Protein AF-A0A6M1NMZ7-F1 (afdb_monomer)

Nearest PDB structures (foldseek):
  7qhm-assembly1_S  TM=3.122E-01  e=3.973E+00  Corynebacterium glutamicum ATCC 13032
  6fel-assembly2_C  TM=2.167E-01  e=4.933E+00  Homo sapiens

Foldseek 3Di:
DDPDDPDPPPVVVVVVVVVVVVVVVVVVVVVVLVVCVVPDPPPDDPDDVVVSVVVVVVVVVVVVVVVCCVPVVVVVVVVVVVVVVVVVVVVVVVVVVVVVVVVVVVVVVVVVVVVVVPDDDDDPLPVVLVVLVVVLVVLLVCVVVQLPDPDPVSSLVSLVVSLLVSLCSCQVSVPDLVVLVVVDLGLSSLSVLLNVCLVPPDPCSLVSLVSNCVSHDDPSSNVSSVVSVVSNVVVVPPPPPD

Structure (mmCIF, N/CA/C/O backbone):
data_AF-A0A6M1NMZ7-F1
#
_entry.id   AF-A0A6M1NMZ7-F1
#
loop_
_atom_site.group_PDB
_atom_site.id
_atom_site.type_symbol
_atom_site.label_atom_id
_atom_site.label_alt_id
_atom_site.label_comp_id
_atom_site.label_asym_id
_atom_site.label_entity_id
_atom_site.label_seq_id
_atom_site.pdbx_PDB_ins_code
_atom_site.Cartn_x
_atom_site.Cartn_y
_atom_site.Cartn_z
_atom_site.occupancy
_atom_site.B_iso_or_equiv
_atom_site.auth_seq_id
_atom_site.auth_comp_id
_atom_site.auth_asym_id
_atom_site.auth_atom_id
_atom_site.pdbx_PDB_model_num
ATOM 1 N N . MET A 1 1 ? 68.769 5.246 2.193 1.00 41.12 1 MET A N 1
ATOM 2 C CA . MET A 1 1 ? 67.726 4.201 2.119 1.00 41.12 1 MET A CA 1
ATOM 3 C C . MET A 1 1 ? 66.504 4.798 1.442 1.00 41.12 1 MET A C 1
ATOM 5 O O . MET A 1 1 ? 65.801 5.548 2.095 1.00 41.12 1 MET A O 1
ATOM 9 N N . HIS A 1 2 ? 66.305 4.554 0.146 1.00 39.22 2 HIS A N 1
ATOM 10 C CA . HIS A 1 2 ? 64.995 4.662 -0.514 1.00 39.22 2 HIS A CA 1
ATOM 11 C C . HIS A 1 2 ? 65.106 4.070 -1.927 1.00 39.22 2 HIS A C 1
ATOM 13 O O . HIS A 1 2 ? 65.219 4.785 -2.914 1.00 39.22 2 HIS A O 1
ATOM 19 N N . ASN A 1 3 ? 65.107 2.738 -2.004 1.00 44.25 3 ASN A N 1
ATOM 20 C CA . ASN A 1 3 ? 64.624 2.043 -3.194 1.00 44.25 3 ASN A CA 1
ATOM 21 C C . ASN A 1 3 ? 63.123 1.861 -2.962 1.00 44.25 3 ASN A C 1
ATOM 23 O O . ASN A 1 3 ? 62.738 1.097 -2.081 1.00 44.25 3 ASN A O 1
ATOM 27 N N . PHE A 1 4 ? 62.301 2.644 -3.659 1.00 47.84 4 PHE A N 1
ATOM 28 C CA . PHE A 1 4 ? 60.846 2.521 -3.632 1.00 47.84 4 PHE A CA 1
ATOM 29 C C . PHE A 1 4 ? 60.399 1.947 -4.976 1.00 47.84 4 PHE A C 1
ATOM 31 O O . PHE A 1 4 ? 60.716 2.498 -6.031 1.00 47.84 4 PHE A O 1
ATOM 38 N N . ASP A 1 5 ? 59.728 0.806 -4.892 1.00 53.31 5 ASP A N 1
ATOM 39 C CA . ASP A 1 5 ? 59.327 -0.087 -5.970 1.00 53.31 5 ASP A CA 1
ATOM 40 C C . ASP A 1 5 ? 58.662 0.603 -7.169 1.00 53.31 5 ASP A C 1
ATOM 42 O O . ASP A 1 5 ? 57.561 1.150 -7.091 1.00 53.31 5 ASP A O 1
ATOM 46 N N . THR A 1 6 ? 59.289 0.468 -8.336 1.00 54.12 6 THR A N 1
ATOM 47 C CA . THR A 1 6 ? 58.692 0.735 -9.649 1.00 54.12 6 THR A CA 1
ATOM 48 C C . THR A 1 6 ? 58.548 -0.567 -10.431 1.00 54.12 6 THR A C 1
ATOM 50 O O . THR A 1 6 ? 59.158 -0.737 -11.479 1.00 54.12 6 THR A O 1
ATOM 53 N N . HIS A 1 7 ? 57.733 -1.510 -9.945 1.00 48.03 7 HIS A N 1
ATOM 54 C CA . HIS A 1 7 ? 57.490 -2.752 -10.698 1.00 48.03 7 HIS A CA 1
ATOM 55 C C . HIS A 1 7 ? 56.030 -3.211 -10.834 1.00 48.03 7 HIS A C 1
ATOM 57 O O . HIS A 1 7 ? 55.789 -4.249 -11.444 1.00 48.03 7 HIS A O 1
ATOM 63 N N . GLU A 1 8 ? 55.038 -2.426 -10.393 1.00 51.94 8 GLU A N 1
ATOM 64 C CA . GLU A 1 8 ? 53.623 -2.859 -10.437 1.00 51.94 8 GLU A CA 1
ATOM 65 C C . GLU A 1 8 ? 52.711 -2.084 -11.414 1.00 51.94 8 GLU A C 1
ATOM 67 O O . GLU A 1 8 ? 51.539 -2.427 -11.579 1.00 51.94 8 GLU A O 1
ATOM 72 N N . LYS A 1 9 ? 53.217 -1.051 -12.110 1.00 51.34 9 LYS A N 1
ATOM 73 C CA . LYS A 1 9 ? 52.402 -0.233 -13.041 1.00 51.34 9 LYS A CA 1
ATOM 74 C C . LYS A 1 9 ? 52.441 -0.670 -14.512 1.00 51.34 9 LYS A C 1
ATOM 76 O O . LYS A 1 9 ? 51.461 -0.455 -15.217 1.00 51.34 9 LYS A O 1
ATOM 81 N N . ASP A 1 10 ? 53.488 -1.360 -14.968 1.00 55.59 10 ASP A N 1
ATOM 82 C CA . ASP A 1 10 ? 53.641 -1.712 -16.395 1.00 55.59 10 ASP A CA 1
ATOM 83 C C . ASP A 1 10 ? 52.607 -2.759 -16.880 1.00 55.59 10 ASP A C 1
ATOM 85 O O . ASP A 1 10 ? 52.150 -2.738 -18.025 1.00 55.59 10 ASP A O 1
ATOM 89 N N . GLY A 1 11 ? 52.155 -3.654 -15.992 1.00 58.00 11 GLY A N 1
ATOM 90 C CA . GLY A 1 11 ? 51.196 -4.711 -16.339 1.00 58.00 11 GLY A CA 1
ATOM 91 C C . GLY A 1 11 ? 49.777 -4.203 -16.630 1.00 58.00 11 GLY A C 1
ATOM 92 O O . GLY A 1 11 ? 49.135 -4.664 -17.578 1.00 58.00 11 GLY A O 1
ATOM 93 N N . LYS A 1 12 ? 49.283 -3.226 -15.856 1.00 58.91 12 LYS A N 1
ATOM 94 C CA . LYS A 1 12 ? 47.930 -2.660 -16.033 1.00 58.91 12 LYS A CA 1
ATOM 95 C C . LYS A 1 12 ? 47.820 -1.815 -17.301 1.00 58.91 12 LYS A C 1
ATOM 97 O O . LYS A 1 12 ? 46.800 -1.891 -17.989 1.00 58.91 12 LYS A O 1
ATOM 102 N N . ASP A 1 13 ? 48.879 -1.092 -17.651 1.00 66.69 13 ASP A N 1
ATOM 103 C CA . ASP A 1 13 ? 48.902 -0.222 -18.828 1.00 66.69 13 ASP A CA 1
ATOM 104 C C . ASP A 1 13 ? 48.945 -1.031 -20.131 1.00 66.69 13 ASP A C 1
ATOM 106 O O . ASP A 1 13 ? 48.253 -0.696 -21.098 1.00 66.69 13 ASP A O 1
ATOM 110 N N . LYS A 1 14 ? 49.672 -2.157 -20.148 1.00 69.50 14 LYS A N 1
ATOM 111 C CA . LYS A 1 14 ? 49.651 -3.108 -21.273 1.00 69.50 14 LYS A CA 1
ATOM 112 C C . LYS A 1 14 ? 48.282 -3.757 -21.445 1.00 69.50 14 LYS A C 1
ATOM 114 O O . LYS A 1 14 ? 47.801 -3.872 -22.570 1.00 69.50 14 LYS A O 1
ATOM 119 N N . LEU A 1 15 ? 47.617 -4.113 -20.346 1.00 68.56 15 LEU A N 1
ATOM 120 C CA . LEU A 1 15 ? 46.286 -4.726 -20.378 1.00 68.56 15 LEU A CA 1
ATOM 121 C C . LEU A 1 15 ? 45.205 -3.738 -20.847 1.00 68.56 15 LEU A C 1
ATOM 123 O O . LEU A 1 15 ? 44.281 -4.122 -21.565 1.00 68.56 15 LEU A O 1
ATOM 127 N N . ALA A 1 16 ? 45.337 -2.458 -20.487 1.00 71.75 16 ALA A N 1
ATOM 128 C CA . ALA A 1 16 ? 44.485 -1.390 -20.997 1.00 71.75 16 ALA A CA 1
ATOM 129 C C . ALA A 1 16 ? 44.711 -1.164 -22.500 1.00 71.75 16 ALA A C 1
ATOM 131 O O . ALA A 1 16 ? 43.752 -1.203 -23.269 1.00 71.75 16 ALA A O 1
ATOM 132 N N . LYS A 1 17 ? 45.969 -1.025 -22.943 1.00 75.94 17 LYS A N 1
ATOM 133 C CA . LYS A 1 17 ? 46.313 -0.873 -24.371 1.00 75.94 17 LYS A CA 1
ATOM 134 C C . LYS A 1 17 ? 45.823 -2.057 -25.210 1.00 75.94 17 LYS A C 1
ATOM 136 O O . LYS A 1 17 ? 45.230 -1.851 -26.266 1.00 75.94 17 LYS A O 1
ATOM 141 N N . LEU A 1 18 ? 45.979 -3.282 -24.707 1.00 78.06 18 LEU A N 1
ATOM 142 C CA . LEU A 1 18 ? 45.509 -4.496 -25.372 1.00 78.06 18 LEU A CA 1
ATOM 143 C C . LEU A 1 18 ? 43.977 -4.520 -25.504 1.00 78.06 18 LEU A C 1
ATOM 145 O O . LEU A 1 18 ? 43.464 -4.843 -26.572 1.00 78.06 18 LEU A O 1
ATOM 149 N N . LYS A 1 19 ? 43.232 -4.102 -24.470 1.00 74.06 19 LYS A N 1
ATOM 150 C CA . LYS A 1 19 ? 41.763 -3.984 -24.536 1.00 74.06 19 LYS A CA 1
ATOM 151 C C . LYS A 1 19 ? 41.300 -3.027 -25.637 1.00 74.06 19 LYS A C 1
ATOM 153 O O . LYS A 1 19 ? 40.353 -3.358 -26.346 1.00 74.06 19 LYS A O 1
ATOM 158 N N . TYR A 1 20 ? 41.955 -1.876 -25.796 1.00 78.75 20 TYR A N 1
ATOM 159 C CA . TYR A 1 20 ? 41.595 -0.912 -26.843 1.00 78.75 20 TYR A CA 1
ATOM 160 C C . TYR A 1 20 ? 41.944 -1.420 -28.247 1.00 78.75 20 TYR A C 1
ATOM 162 O O . TYR A 1 20 ? 41.161 -1.226 -29.174 1.00 78.75 20 TYR A O 1
ATOM 170 N N . ILE A 1 21 ? 43.061 -2.139 -28.394 1.00 82.25 21 ILE A N 1
ATOM 171 C CA . ILE A 1 21 ? 43.447 -2.783 -29.658 1.00 82.25 21 ILE A CA 1
ATOM 172 C C . ILE A 1 21 ? 42.446 -3.881 -30.044 1.00 82.25 21 ILE A C 1
ATOM 174 O O . ILE A 1 21 ? 41.971 -3.888 -31.177 1.00 82.25 21 ILE A O 1
ATOM 178 N N . LEU A 1 22 ? 42.054 -4.762 -29.114 1.00 79.12 22 LEU A N 1
ATOM 179 C CA . LEU A 1 22 ? 41.035 -5.786 -29.391 1.00 79.12 22 LEU A CA 1
ATOM 180 C C . LEU A 1 22 ? 39.675 -5.170 -29.732 1.00 79.12 22 LEU A C 1
ATOM 182 O O . LEU A 1 22 ? 38.969 -5.691 -30.592 1.00 79.12 22 LEU A O 1
ATOM 186 N N . LEU A 1 23 ? 39.310 -4.061 -29.086 1.00 77.06 23 LEU A N 1
ATOM 187 C CA . LEU A 1 23 ? 38.070 -3.353 -29.388 1.00 77.06 23 LEU A CA 1
ATOM 188 C C . LEU A 1 23 ? 38.103 -2.731 -30.795 1.00 77.06 23 LEU A C 1
ATOM 190 O O . LEU A 1 23 ? 37.109 -2.805 -31.514 1.00 77.06 23 LEU A O 1
ATOM 194 N N . GLY A 1 24 ? 39.251 -2.183 -31.208 1.00 77.06 24 GLY A N 1
ATOM 195 C CA . GLY A 1 24 ? 39.470 -1.664 -32.560 1.00 77.06 24 GLY A CA 1
ATOM 196 C C . GLY A 1 24 ? 39.431 -2.754 -33.634 1.00 77.06 24 GLY A C 1
ATOM 197 O O . GLY A 1 24 ? 38.758 -2.587 -34.647 1.00 77.06 24 GLY A O 1
ATOM 198 N N . ILE A 1 25 ? 40.075 -3.900 -33.386 1.00 75.75 25 ILE A N 1
ATOM 199 C CA . ILE A 1 25 ? 40.032 -5.069 -34.284 1.00 75.75 25 ILE A CA 1
ATOM 200 C C . ILE A 1 25 ? 38.600 -5.610 -34.391 1.00 75.75 25 ILE A C 1
ATOM 202 O O . ILE A 1 25 ? 38.123 -5.886 -35.491 1.00 75.75 25 ILE A O 1
ATOM 206 N N . GLY A 1 26 ? 37.891 -5.701 -33.262 1.00 75.44 26 GLY A N 1
ATOM 207 C CA . GLY A 1 26 ? 36.486 -6.099 -33.228 1.00 75.44 26 GLY A CA 1
ATOM 208 C C . GLY A 1 26 ? 35.607 -5.168 -34.062 1.00 75.44 26 GLY A C 1
ATOM 209 O O . GLY A 1 26 ? 34.836 -5.644 -34.887 1.00 75.44 26 GLY A O 1
ATOM 210 N N . ALA A 1 27 ? 35.773 -3.849 -33.922 1.00 75.06 27 ALA A N 1
ATOM 211 C CA . ALA A 1 27 ? 35.036 -2.862 -34.712 1.00 75.06 27 ALA A CA 1
ATOM 212 C C . ALA A 1 27 ? 35.377 -2.924 -36.214 1.00 75.06 27 ALA A C 1
ATOM 214 O O . ALA A 1 27 ? 34.476 -2.853 -37.049 1.00 75.06 27 ALA A O 1
ATOM 215 N N . ALA A 1 28 ? 36.654 -3.114 -36.564 1.00 78.69 28 ALA A N 1
ATOM 216 C CA . ALA A 1 28 ? 37.112 -3.220 -37.950 1.00 78.69 28 ALA A CA 1
ATOM 217 C C . ALA A 1 28 ? 36.591 -4.476 -38.670 1.00 78.69 28 ALA A C 1
ATOM 219 O O . ALA A 1 28 ? 36.409 -4.440 -39.882 1.00 78.69 28 ALA A O 1
ATOM 220 N N . LEU A 1 29 ? 36.315 -5.565 -37.941 1.00 67.50 29 LEU A N 1
ATOM 221 C CA . LEU A 1 29 ? 35.636 -6.759 -38.467 1.00 67.50 29 LEU A CA 1
ATOM 222 C C . LEU A 1 29 ? 34.108 -6.615 -38.479 1.00 67.50 29 LEU A C 1
ATOM 224 O O . LEU A 1 29 ? 33.442 -7.151 -39.365 1.00 67.50 29 LE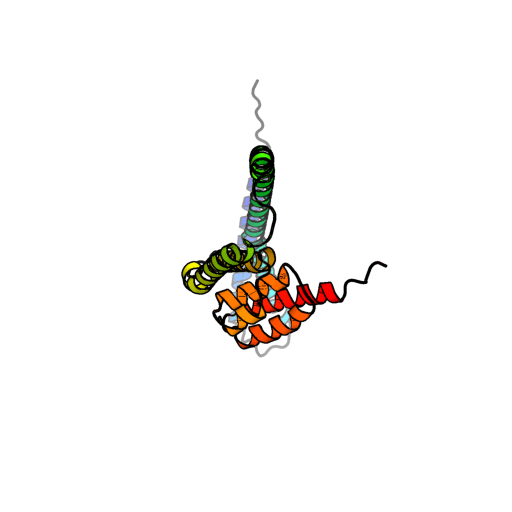U A O 1
ATOM 228 N N . LEU A 1 30 ? 33.551 -5.862 -37.528 1.00 72.62 30 LEU A N 1
ATOM 229 C CA . LEU A 1 30 ? 32.111 -5.637 -37.415 1.00 72.62 30 LEU A CA 1
ATOM 230 C C . LEU A 1 30 ? 31.563 -4.771 -38.557 1.00 72.62 30 LEU A C 1
ATOM 232 O O . LEU A 1 30 ? 30.482 -5.047 -39.068 1.00 72.62 30 LEU A O 1
ATOM 236 N N . VAL A 1 31 ? 32.304 -3.739 -38.972 1.00 74.44 31 VAL A N 1
ATOM 237 C CA . VAL A 1 31 ? 31.866 -2.793 -40.014 1.00 74.44 31 VAL A CA 1
ATOM 238 C C . VAL A 1 31 ? 31.665 -3.479 -41.381 1.00 74.44 31 VAL A C 1
ATOM 240 O O . VAL A 1 31 ? 30.579 -3.342 -41.946 1.00 74.44 31 VAL A O 1
ATOM 243 N N . PRO A 1 32 ? 32.614 -4.280 -41.911 1.00 66.38 32 PRO A N 1
ATOM 244 C CA . PRO A 1 32 ? 32.412 -5.048 -43.141 1.00 66.38 32 PRO A CA 1
ATOM 245 C C . PRO A 1 32 ? 31.313 -6.109 -43.022 1.00 66.38 32 PRO A C 1
ATOM 247 O O . PRO A 1 32 ? 30.581 -6.335 -43.983 1.00 66.38 32 PRO A O 1
ATOM 250 N N . ALA A 1 33 ? 31.175 -6.753 -41.856 1.00 65.19 33 ALA A N 1
ATOM 251 C CA . ALA A 1 33 ? 30.126 -7.745 -41.613 1.00 65.19 33 ALA A CA 1
ATOM 252 C C . ALA A 1 33 ? 28.724 -7.108 -41.620 1.00 65.19 33 ALA A C 1
ATOM 254 O O . ALA A 1 33 ? 27.806 -7.634 -42.245 1.00 65.19 33 ALA A O 1
ATOM 255 N N . PHE A 1 34 ? 28.578 -5.934 -41.003 1.00 69.56 34 PHE A N 1
ATOM 256 C CA . PHE A 1 34 ? 27.340 -5.157 -40.991 1.00 69.56 34 PHE A CA 1
ATOM 257 C C . PHE A 1 34 ? 26.981 -4.609 -42.382 1.00 69.56 34 PHE A C 1
ATOM 259 O O . PHE A 1 34 ? 25.829 -4.686 -42.804 1.00 69.56 34 PHE A O 1
ATOM 266 N N . LEU A 1 35 ? 27.971 -4.128 -43.143 1.00 69.81 35 LEU A N 1
ATOM 267 C CA . LEU A 1 35 ? 27.769 -3.689 -44.529 1.00 69.81 35 LEU A CA 1
ATOM 268 C C . LEU A 1 35 ? 27.347 -4.848 -45.445 1.00 69.81 35 LEU A C 1
ATOM 270 O O . LEU A 1 35 ? 26.441 -4.678 -46.257 1.00 69.81 35 LEU A O 1
ATOM 274 N N . LYS A 1 36 ? 27.937 -6.041 -45.283 1.00 62.50 36 LYS A N 1
ATOM 275 C CA . LYS A 1 36 ? 27.494 -7.253 -45.995 1.00 62.50 36 LYS A CA 1
ATOM 276 C C . LYS A 1 36 ? 26.079 -7.686 -45.595 1.00 62.50 36 LYS A C 1
ATOM 278 O O . LYS A 1 36 ? 25.342 -8.153 -46.454 1.00 62.50 36 LYS A O 1
ATOM 283 N N . MET A 1 37 ? 25.688 -7.494 -44.334 1.00 66.81 37 MET A N 1
ATOM 284 C CA . MET A 1 37 ? 24.338 -7.787 -43.835 1.00 66.81 37 MET A CA 1
ATOM 285 C C . MET A 1 37 ? 23.271 -6.855 -44.434 1.00 66.81 37 MET A C 1
ATOM 287 O O . MET A 1 37 ? 22.196 -7.328 -44.783 1.00 66.81 37 MET A O 1
ATOM 291 N N . ILE A 1 38 ? 23.562 -5.557 -44.594 1.00 64.38 38 ILE A N 1
ATOM 292 C CA . ILE A 1 38 ? 22.635 -4.591 -45.220 1.00 64.38 38 ILE A CA 1
ATOM 293 C C . ILE A 1 38 ? 22.610 -4.734 -46.749 1.00 64.38 38 ILE A C 1
ATOM 295 O O . ILE A 1 38 ? 21.569 -4.548 -47.372 1.00 64.38 38 ILE A O 1
ATOM 299 N N . SER A 1 39 ? 23.7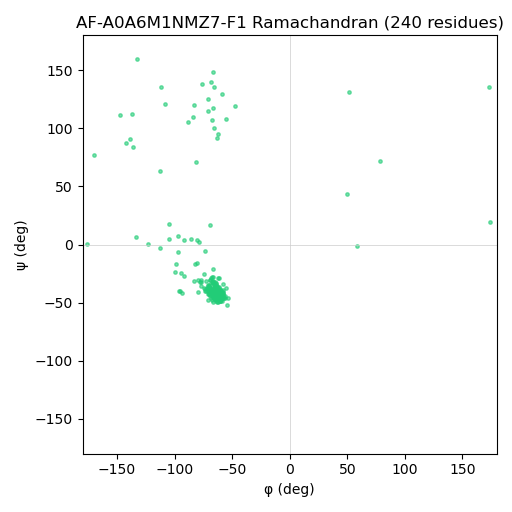54 -5.048 -47.365 1.00 55.88 39 SER A N 1
ATOM 300 C CA . SER A 1 39 ? 23.895 -5.116 -48.824 1.00 55.88 39 SER A CA 1
ATOM 301 C C . SER A 1 39 ? 23.414 -6.434 -49.439 1.00 55.88 39 SER A C 1
ATOM 303 O O . SER A 1 39 ? 23.254 -6.497 -50.658 1.00 55.88 39 SER A O 1
ATOM 305 N N . SER A 1 40 ? 23.240 -7.497 -48.649 1.00 48.28 40 SER A N 1
ATOM 306 C CA . SER A 1 40 ? 22.800 -8.792 -49.167 1.00 48.28 40 SER A CA 1
ATOM 307 C C . SER A 1 40 ? 21.279 -8.816 -49.292 1.00 48.28 40 SER A C 1
ATOM 309 O O . SER A 1 40 ? 20.563 -8.637 -48.308 1.00 48.28 40 SER A O 1
ATOM 311 N N . ASN A 1 41 ? 20.783 -9.033 -50.511 1.00 50.31 41 ASN A N 1
ATOM 312 C CA . ASN A 1 41 ? 19.374 -9.287 -50.785 1.00 50.31 41 ASN A CA 1
ATOM 313 C C . ASN A 1 41 ? 18.978 -10.588 -50.064 1.00 50.31 41 ASN A C 1
ATOM 315 O O . ASN A 1 41 ? 19.228 -11.688 -50.552 1.00 50.31 41 ASN A O 1
ATOM 319 N N . LEU A 1 42 ? 18.434 -10.442 -48.855 1.00 51.62 42 LEU A N 1
ATOM 320 C CA . LEU A 1 42 ? 18.249 -11.474 -47.824 1.00 51.62 42 LEU A CA 1
ATOM 321 C C . LEU A 1 42 ? 17.200 -12.554 -48.172 1.00 51.62 42 LEU A C 1
ATOM 323 O O . LEU A 1 42 ? 16.761 -13.300 -47.306 1.00 51.62 42 LEU A O 1
ATOM 327 N N . VAL A 1 43 ? 16.821 -12.663 -49.444 1.00 50.22 43 VAL A N 1
ATOM 328 C CA . VAL A 1 43 ? 15.944 -13.687 -50.018 1.00 50.22 43 VAL A CA 1
ATOM 329 C C . VAL A 1 43 ? 16.495 -14.016 -51.406 1.00 50.22 43 VAL A C 1
ATOM 331 O O . VAL A 1 43 ? 16.145 -13.361 -52.377 1.00 50.22 43 VAL A O 1
ATOM 334 N N . SER A 1 44 ? 17.437 -14.960 -51.514 1.00 50.44 44 SER A N 1
ATOM 335 C CA . SER A 1 44 ? 17.649 -15.775 -52.740 1.00 50.44 44 SER A CA 1
ATOM 336 C C . SER A 1 44 ? 18.872 -16.701 -52.715 1.00 50.44 44 SER A C 1
ATOM 338 O O . SER A 1 44 ? 19.306 -17.144 -53.776 1.00 50.44 44 SER A O 1
ATOM 340 N N . SER A 1 45 ? 19.458 -17.064 -51.571 1.00 46.66 45 SER A N 1
ATOM 341 C CA . SER A 1 45 ? 20.477 -18.127 -51.586 1.00 46.66 45 SER A CA 1
ATOM 342 C C . SER A 1 45 ? 20.467 -18.951 -50.306 1.00 46.66 45 SER A C 1
ATOM 344 O O . SER A 1 45 ? 20.796 -18.484 -49.220 1.00 46.66 45 SER A O 1
ATOM 346 N N . GLN A 1 46 ? 20.039 -20.192 -50.493 1.00 54.69 46 GLN A N 1
ATOM 347 C CA . GLN A 1 46 ? 20.151 -21.335 -49.607 1.00 54.69 46 GLN A CA 1
ATOM 348 C C . GLN A 1 46 ? 21.644 -21.643 -49.410 1.00 54.69 46 GLN A C 1
ATOM 350 O O . GLN A 1 46 ? 22.221 -22.280 -50.275 1.00 54.69 46 GLN A O 1
ATOM 355 N N . ASP A 1 47 ? 22.278 -21.074 -48.373 1.00 54.09 47 ASP A N 1
ATOM 356 C CA . ASP A 1 47 ? 23.436 -21.635 -47.641 1.00 54.09 47 ASP A CA 1
ATOM 357 C C . ASP A 1 47 ? 24.018 -20.638 -46.606 1.00 54.09 47 ASP A C 1
ATOM 359 O O . ASP A 1 47 ? 24.232 -19.458 -46.883 1.00 54.09 47 ASP A O 1
ATOM 363 N N . ASN A 1 48 ? 24.314 -21.140 -45.398 1.00 55.19 48 ASN A N 1
ATOM 364 C CA . ASN A 1 48 ? 25.189 -20.588 -44.338 1.00 55.19 48 ASN A CA 1
ATOM 365 C C . ASN A 1 48 ? 24.916 -19.187 -43.735 1.00 55.19 48 ASN A C 1
ATOM 367 O O . ASN A 1 48 ? 25.619 -18.782 -42.805 1.00 55.19 48 ASN A O 1
ATOM 371 N N . ASN A 1 49 ? 23.902 -18.453 -44.192 1.00 55.69 49 ASN A N 1
ATOM 372 C CA . ASN A 1 49 ? 23.632 -17.079 -43.742 1.00 55.69 49 ASN A CA 1
ATOM 373 C C . ASN A 1 49 ? 23.014 -16.981 -42.326 1.00 55.69 49 ASN A C 1
ATOM 375 O O . ASN A 1 49 ? 23.219 -15.988 -41.625 1.00 55.69 49 ASN A O 1
ATOM 379 N N . ASP A 1 50 ? 22.327 -18.027 -41.860 1.00 58.06 50 ASP A N 1
ATOM 380 C CA . ASP A 1 50 ? 21.664 -18.045 -40.545 1.00 58.06 50 ASP A CA 1
ATOM 381 C C . ASP A 1 50 ? 22.662 -18.008 -39.379 1.00 58.06 50 ASP A C 1
ATOM 383 O O . ASP A 1 50 ? 22.417 -17.370 -38.351 1.00 58.06 50 ASP A O 1
ATOM 387 N N . TYR A 1 51 ? 23.837 -18.619 -39.556 1.00 63.38 51 TYR A N 1
ATOM 388 C CA . TYR A 1 51 ? 24.906 -18.602 -38.556 1.00 63.38 51 TYR A CA 1
ATOM 389 C C . TYR A 1 51 ? 25.489 -17.201 -38.353 1.00 63.38 51 TYR A C 1
ATOM 391 O O . TYR A 1 51 ? 25.881 -16.858 -37.238 1.00 63.38 51 TYR A O 1
ATOM 399 N N . LEU A 1 52 ? 25.514 -16.371 -39.401 1.00 67.12 52 LEU A N 1
ATOM 400 C CA . LEU A 1 52 ? 26.007 -14.994 -39.319 1.00 67.12 52 LEU A CA 1
ATOM 401 C C . LEU A 1 52 ? 25.020 -14.090 -38.579 1.00 67.12 52 LEU A C 1
ATOM 403 O O . LEU A 1 52 ? 25.429 -13.277 -37.749 1.00 67.12 52 LEU A O 1
ATOM 407 N N . ILE A 1 53 ? 23.723 -14.275 -38.820 1.00 69.94 53 ILE A N 1
ATOM 408 C CA . ILE A 1 53 ? 22.659 -13.556 -38.112 1.00 69.94 53 ILE A CA 1
ATOM 409 C C . ILE A 1 53 ? 22.652 -13.955 -36.630 1.00 69.94 53 ILE A C 1
ATOM 411 O O . ILE A 1 53 ? 22.647 -13.091 -35.750 1.00 69.94 53 ILE A O 1
ATOM 415 N N . PHE A 1 54 ? 22.743 -15.256 -36.341 1.00 64.88 54 PHE A N 1
ATOM 416 C CA . PHE A 1 54 ? 22.840 -15.777 -34.977 1.00 64.88 54 PHE A CA 1
ATOM 417 C C . PHE A 1 54 ? 24.086 -15.257 -34.240 1.00 64.88 54 PHE A C 1
ATOM 419 O O . PHE A 1 54 ? 23.987 -14.794 -33.100 1.00 64.88 54 PHE A O 1
ATOM 426 N N . ALA A 1 55 ? 25.248 -15.252 -34.902 1.00 71.50 55 ALA A N 1
ATOM 427 C CA . ALA A 1 55 ? 26.479 -14.690 -34.348 1.00 71.50 55 ALA A CA 1
ATOM 428 C C . ALA A 1 55 ? 26.351 -13.181 -34.070 1.00 71.50 55 ALA A C 1
ATOM 430 O O . ALA A 1 55 ? 26.804 -12.708 -33.025 1.00 71.50 55 ALA A O 1
ATOM 431 N N . GLY A 1 56 ? 25.679 -12.434 -34.954 1.00 73.62 56 GLY A N 1
ATOM 432 C CA . GLY A 1 56 ? 25.376 -11.016 -34.759 1.00 73.62 56 GLY A CA 1
ATOM 433 C C . GLY A 1 56 ? 24.526 -10.762 -33.513 1.00 73.62 56 GLY A C 1
ATOM 434 O O . GLY A 1 56 ? 24.895 -9.941 -32.670 1.00 73.62 56 GLY A O 1
ATOM 435 N N . PHE A 1 57 ? 23.434 -11.513 -33.336 1.00 77.56 57 PHE A N 1
ATOM 436 C CA . PHE A 1 57 ? 22.585 -11.393 -32.146 1.00 77.56 57 PHE A CA 1
ATOM 437 C C . PHE A 1 57 ? 23.315 -11.780 -30.858 1.00 77.56 57 PHE A C 1
ATOM 439 O O . PHE A 1 57 ? 23.199 -11.070 -29.858 1.00 77.56 57 PHE A O 1
ATOM 446 N N . CYS A 1 58 ? 24.110 -12.854 -30.879 1.00 78.12 58 CYS A N 1
ATOM 447 C CA . CYS A 1 58 ? 24.881 -13.282 -29.713 1.00 78.12 58 CYS A CA 1
ATOM 448 C C . CYS A 1 58 ? 25.924 -12.230 -29.299 1.00 78.12 58 CYS A C 1
ATOM 450 O O . CYS A 1 58 ? 26.125 -11.981 -28.108 1.00 78.12 58 CYS A O 1
ATOM 452 N N . LEU A 1 59 ? 26.559 -11.569 -30.272 1.00 76.81 59 LEU A N 1
ATOM 453 C CA . LEU A 1 59 ? 27.522 -10.502 -30.013 1.00 76.81 59 LEU A CA 1
ATOM 454 C C . LEU A 1 59 ? 26.846 -9.250 -29.433 1.00 76.81 59 LEU A C 1
ATOM 456 O O . LEU A 1 59 ? 27.327 -8.697 -28.442 1.00 76.81 59 LEU A O 1
ATOM 460 N N . ILE A 1 60 ? 25.718 -8.824 -30.015 1.00 78.06 60 ILE A N 1
ATOM 461 C CA . ILE A 1 60 ? 24.930 -7.696 -29.498 1.00 78.06 60 ILE A CA 1
ATOM 462 C C . ILE A 1 60 ? 24.495 -7.999 -28.058 1.00 78.06 60 ILE A C 1
ATOM 464 O O . ILE A 1 60 ? 24.744 -7.188 -27.165 1.00 78.06 60 ILE A O 1
ATOM 468 N N . ALA A 1 61 ? 23.943 -9.189 -27.803 1.00 76.06 61 ALA A N 1
ATOM 469 C CA . ALA A 1 61 ? 23.542 -9.621 -26.467 1.00 76.06 61 ALA A CA 1
ATOM 470 C C . ALA A 1 61 ? 24.713 -9.589 -25.470 1.00 76.06 61 ALA A C 1
ATOM 472 O O . ALA A 1 61 ? 24.572 -9.018 -24.392 1.00 76.06 61 ALA A O 1
ATOM 473 N N . ALA A 1 62 ? 25.891 -10.104 -25.838 1.00 80.31 62 ALA A N 1
ATOM 474 C CA . ALA A 1 62 ? 27.070 -10.093 -24.971 1.00 80.31 62 ALA A CA 1
ATOM 475 C C . ALA A 1 62 ? 27.530 -8.668 -24.601 1.00 80.31 62 ALA A C 1
ATOM 477 O O . ALA A 1 62 ? 27.866 -8.398 -23.442 1.00 80.31 62 ALA A O 1
ATOM 478 N N . ILE A 1 63 ? 27.512 -7.735 -25.562 1.00 78.06 63 ILE A N 1
ATOM 479 C CA . ILE A 1 63 ? 27.851 -6.322 -25.328 1.00 78.06 63 ILE A CA 1
ATOM 480 C C . ILE A 1 63 ? 26.823 -5.672 -24.390 1.00 78.06 63 ILE A C 1
ATOM 482 O O . ILE A 1 63 ? 27.205 -4.993 -23.429 1.00 78.06 63 ILE A O 1
ATOM 486 N N . PHE A 1 64 ? 25.530 -5.908 -24.631 1.00 82.75 64 PHE A N 1
ATOM 487 C CA . PHE A 1 64 ? 24.449 -5.387 -23.795 1.00 82.75 64 PHE A CA 1
ATOM 488 C C . PHE A 1 64 ? 24.490 -5.956 -22.375 1.00 82.75 64 PHE A C 1
ATOM 490 O O . PHE A 1 64 ? 24.429 -5.177 -21.426 1.00 82.75 64 PHE A O 1
ATOM 497 N N . SER A 1 65 ? 24.672 -7.269 -22.203 1.00 85.25 65 SER A N 1
ATOM 498 C CA . SER A 1 65 ? 24.799 -7.908 -20.888 1.00 85.25 65 SER A CA 1
ATOM 499 C C . SER A 1 65 ? 25.962 -7.330 -20.094 1.00 85.25 65 SER A C 1
ATOM 501 O O . SER A 1 65 ? 25.800 -7.009 -18.917 1.00 85.25 65 SER A O 1
ATOM 503 N N . ARG A 1 66 ? 27.122 -7.120 -20.733 1.00 80.38 66 ARG A N 1
ATOM 504 C CA . ARG A 1 66 ? 28.283 -6.536 -20.053 1.00 80.38 66 ARG A CA 1
ATOM 505 C C . ARG A 1 66 ? 27.996 -5.120 -19.562 1.00 80.38 66 ARG A C 1
ATOM 507 O O . ARG A 1 66 ? 28.292 -4.815 -18.411 1.00 80.38 66 ARG A O 1
ATOM 514 N N . ARG A 1 67 ? 27.385 -4.280 -20.405 1.00 79.50 67 ARG A N 1
ATOM 515 C CA . ARG A 1 67 ? 27.022 -2.901 -20.042 1.00 79.50 67 ARG A CA 1
ATOM 516 C C . ARG A 1 67 ? 25.937 -2.868 -18.961 1.00 79.50 67 ARG A C 1
ATOM 518 O O . ARG A 1 67 ? 26.054 -2.109 -18.003 1.00 79.50 67 ARG A O 1
ATOM 525 N N . PHE A 1 68 ? 24.926 -3.728 -19.070 1.00 82.31 68 PHE A N 1
ATOM 526 C CA . PHE A 1 68 ? 23.843 -3.862 -18.096 1.00 82.31 68 PHE A CA 1
ATOM 527 C C . PHE A 1 68 ? 24.363 -4.262 -16.709 1.00 82.31 68 PHE A C 1
ATOM 529 O O . PHE A 1 68 ? 24.047 -3.593 -15.727 1.00 82.31 68 PHE A O 1
ATOM 536 N N . ILE A 1 69 ? 25.216 -5.290 -16.627 1.00 83.62 69 ILE A N 1
ATOM 537 C CA . ILE A 1 69 ? 25.800 -5.757 -15.360 1.00 83.62 69 ILE A CA 1
ATOM 538 C C . ILE A 1 69 ? 26.611 -4.641 -14.694 1.00 83.62 69 ILE A C 1
ATOM 540 O O . ILE A 1 69 ? 26.425 -4.385 -13.508 1.00 83.62 69 ILE A O 1
ATOM 544 N N . THR A 1 70 ? 27.452 -3.933 -15.455 1.00 78.12 70 THR A N 1
ATOM 545 C CA . THR A 1 70 ? 28.280 -2.855 -14.891 1.00 78.12 70 THR A CA 1
ATOM 546 C C . THR A 1 70 ? 27.467 -1.636 -14.469 1.00 78.12 70 THR A C 1
ATOM 548 O O . THR A 1 70 ? 27.774 -1.014 -13.469 1.00 78.12 70 THR A O 1
ATOM 551 N N . THR A 1 71 ? 26.419 -1.254 -15.203 1.00 79.62 71 THR A N 1
ATOM 552 C CA . THR A 1 71 ? 25.726 0.017 -14.925 1.00 79.62 71 THR A CA 1
ATOM 553 C C . THR A 1 71 ? 24.526 -0.155 -14.001 1.00 79.62 71 THR A C 1
ATOM 555 O O . THR A 1 71 ? 24.300 0.670 -13.119 1.00 79.62 71 THR A O 1
ATOM 558 N N . ILE A 1 72 ? 23.732 -1.203 -14.207 1.00 78.75 72 ILE A N 1
ATOM 559 C CA . ILE A 1 72 ? 22.493 -1.436 -13.457 1.00 78.75 72 ILE A CA 1
ATOM 560 C C . ILE A 1 72 ? 22.759 -2.370 -12.277 1.00 78.75 72 ILE A C 1
ATOM 562 O O . ILE A 1 72 ? 22.273 -2.099 -11.182 1.00 78.75 72 ILE A O 1
ATOM 566 N N . GLY A 1 73 ? 23.590 -3.402 -12.461 1.00 80.38 73 GLY A N 1
ATOM 567 C CA . GLY A 1 73 ? 23.977 -4.310 -11.377 1.00 80.38 73 GLY A CA 1
ATOM 568 C C . GLY A 1 73 ? 24.670 -3.587 -10.217 1.00 80.38 73 GLY A C 1
ATOM 569 O O . GLY A 1 73 ? 24.271 -3.762 -9.067 1.00 80.38 73 GLY A O 1
ATOM 570 N N . GLU A 1 74 ? 25.635 -2.710 -10.512 1.00 80.31 74 GLU A N 1
ATOM 571 C CA . GLU A 1 74 ? 26.330 -1.914 -9.486 1.00 80.31 74 GLU A CA 1
ATOM 572 C C . GLU A 1 74 ? 25.377 -0.962 -8.751 1.00 80.31 74 GLU A C 1
ATOM 574 O O . GLU A 1 74 ? 25.381 -0.925 -7.522 1.00 80.31 74 GLU A O 1
ATOM 579 N N . ARG A 1 75 ? 24.487 -0.266 -9.473 1.00 82.44 75 ARG A N 1
ATOM 580 C CA . ARG A 1 75 ? 23.503 0.652 -8.870 1.00 82.44 75 ARG A CA 1
ATOM 581 C C . ARG A 1 75 ? 22.478 -0.060 -7.992 1.00 82.44 75 ARG A C 1
ATOM 583 O O . ARG A 1 75 ? 22.101 0.470 -6.951 1.00 82.44 75 ARG A O 1
ATOM 590 N N . ILE A 1 76 ? 22.023 -1.248 -8.395 1.00 87.50 76 ILE A N 1
ATOM 591 C CA . ILE A 1 76 ? 21.097 -2.062 -7.596 1.00 87.50 76 ILE A CA 1
ATOM 592 C C . ILE A 1 76 ? 21.785 -2.540 -6.318 1.00 87.50 76 ILE A C 1
ATOM 594 O O . ILE A 1 76 ? 21.205 -2.436 -5.239 1.00 87.50 76 ILE A O 1
ATOM 598 N N . LEU A 1 77 ? 23.025 -3.026 -6.421 1.00 85.06 77 LEU A N 1
ATOM 599 C CA . LEU A 1 77 ? 23.789 -3.475 -5.260 1.00 85.06 77 LEU A CA 1
ATOM 600 C C . LEU A 1 77 ? 24.088 -2.318 -4.296 1.00 85.06 77 LEU A C 1
ATOM 602 O O . LEU A 1 77 ? 23.986 -2.482 -3.081 1.00 85.06 77 LEU A O 1
ATOM 606 N N . GLU A 1 78 ? 24.421 -1.141 -4.824 1.00 88.12 78 GLU A N 1
ATOM 607 C CA . GLU A 1 78 ? 24.639 0.070 -4.031 1.00 88.12 78 GLU A CA 1
ATOM 608 C C . GLU A 1 78 ? 23.348 0.537 -3.339 1.00 88.12 78 GLU A C 1
ATOM 610 O O . GLU A 1 78 ? 23.358 0.835 -2.143 1.00 88.12 78 GLU A O 1
ATOM 615 N N . ALA A 1 79 ? 22.213 0.518 -4.046 1.00 84.38 79 ALA A N 1
ATOM 616 C CA . ALA A 1 79 ? 20.906 0.823 -3.470 1.00 84.38 79 ALA A CA 1
ATOM 617 C C . ALA A 1 79 ? 20.507 -0.179 -2.373 1.00 84.38 79 ALA A C 1
ATOM 619 O O . ALA A 1 79 ? 20.008 0.236 -1.326 1.00 84.38 79 ALA A O 1
ATOM 620 N N . ALA A 1 80 ? 20.774 -1.474 -2.573 1.00 86.81 80 ALA A N 1
ATOM 621 C CA . ALA A 1 80 ? 20.520 -2.516 -1.582 1.00 86.81 80 ALA A CA 1
ATOM 622 C C . ALA A 1 80 ? 21.373 -2.318 -0.319 1.00 86.81 80 ALA A C 1
ATOM 624 O O . ALA A 1 80 ? 20.829 -2.297 0.784 1.00 86.81 80 ALA A O 1
ATOM 625 N N . LYS A 1 81 ? 22.682 -2.063 -0.472 1.00 89.50 81 LYS A N 1
ATOM 626 C CA . LYS A 1 81 ? 23.578 -1.748 0.657 1.00 89.50 81 LYS A CA 1
ATOM 627 C C . LYS A 1 81 ? 23.148 -0.487 1.405 1.00 89.50 81 LYS A C 1
ATOM 629 O O . LYS A 1 81 ? 23.195 -0.445 2.632 1.00 89.50 81 LYS A O 1
ATOM 634 N N . LYS A 1 82 ? 22.714 0.551 0.682 1.00 89.44 82 LYS A N 1
ATOM 635 C CA . LYS A 1 82 ? 22.211 1.788 1.294 1.00 89.44 82 LYS A CA 1
ATOM 636 C C . LYS A 1 82 ? 20.925 1.536 2.083 1.00 89.44 82 LYS A C 1
ATOM 638 O O . LYS A 1 82 ? 20.807 2.021 3.204 1.00 89.44 82 LYS A O 1
ATOM 643 N N . ALA A 1 83 ? 19.998 0.751 1.533 1.00 83.62 83 ALA A N 1
ATOM 644 C CA . ALA A 1 83 ? 18.762 0.374 2.213 1.00 83.62 83 ALA A CA 1
ATOM 645 C C . ALA A 1 83 ? 19.025 -0.464 3.476 1.00 83.62 83 ALA A C 1
ATOM 647 O O . ALA A 1 83 ? 18.423 -0.196 4.514 1.00 83.62 83 ALA A O 1
ATOM 648 N N . GLU A 1 84 ? 19.956 -1.421 3.414 1.00 86.19 84 GLU A N 1
ATOM 649 C CA . GLU A 1 84 ? 20.379 -2.224 4.566 1.00 86.19 84 GLU A CA 1
ATOM 650 C C . GLU A 1 84 ? 20.969 -1.344 5.676 1.00 86.19 84 GLU A C 1
ATOM 652 O O . GLU A 1 84 ? 20.538 -1.427 6.828 1.00 86.19 84 GLU A O 1
ATOM 657 N N . LYS A 1 85 ? 21.870 -0.418 5.320 1.00 88.00 85 LYS A N 1
ATOM 658 C CA . LYS A 1 85 ? 22.456 0.535 6.270 1.00 88.00 85 LYS A CA 1
ATOM 659 C C . LYS A 1 85 ? 21.391 1.414 6.936 1.00 88.00 85 LYS A C 1
ATOM 661 O O . LYS A 1 85 ? 21.376 1.535 8.157 1.00 88.00 85 LYS A O 1
ATOM 666 N N . THR A 1 86 ? 20.458 1.978 6.164 1.00 81.88 86 THR A N 1
ATOM 667 C CA . THR A 1 86 ? 19.359 2.790 6.718 1.00 81.88 86 THR A CA 1
ATOM 668 C C . THR A 1 86 ? 18.420 1.965 7.604 1.00 81.88 86 THR A C 1
ATOM 670 O O . THR A 1 86 ? 17.935 2.467 8.621 1.00 81.88 86 THR A O 1
ATOM 673 N N . ALA A 1 87 ? 18.176 0.695 7.269 1.00 80.38 87 ALA A N 1
ATOM 674 C CA . ALA A 1 87 ? 17.378 -0.203 8.100 1.00 80.38 87 ALA A CA 1
ATOM 675 C C . ALA A 1 87 ? 18.073 -0.516 9.435 1.00 80.38 87 ALA A C 1
ATOM 677 O O . ALA A 1 87 ? 17.417 -0.534 10.477 1.00 80.38 87 ALA A O 1
ATOM 678 N N . GLN A 1 88 ? 19.394 -0.709 9.427 1.00 81.94 88 GLN A N 1
ATOM 679 C CA . GLN A 1 88 ? 20.178 -0.967 10.635 1.00 81.94 88 GLN A CA 1
ATOM 680 C C . GLN A 1 88 ? 20.276 0.271 11.540 1.00 81.94 88 GLN A C 1
ATOM 682 O O . GLN A 1 88 ? 20.055 0.164 12.745 1.00 81.94 88 GLN A O 1
ATOM 687 N N . GLU A 1 89 ? 20.497 1.455 10.964 1.00 80.00 89 GLU A N 1
ATOM 688 C CA . GLU A 1 89 ? 20.453 2.729 11.698 1.00 80.00 89 GLU A CA 1
ATOM 689 C C . GLU A 1 89 ? 19.062 2.991 12.298 1.00 80.00 89 GLU A C 1
ATOM 691 O O . GLU A 1 89 ? 18.944 3.492 13.415 1.00 80.00 89 GLU A O 1
ATOM 696 N N . SER A 1 90 ? 17.994 2.615 11.587 1.00 68.50 90 SER A N 1
ATOM 697 C CA . SER A 1 90 ? 16.624 2.727 12.101 1.00 68.50 90 SER A CA 1
ATOM 698 C C . SER A 1 90 ? 16.367 1.756 13.253 1.00 68.50 90 SER A C 1
ATOM 700 O O . SER A 1 90 ? 15.741 2.149 14.232 1.00 68.50 90 SER A O 1
ATOM 702 N N . LYS A 1 91 ? 16.884 0.520 13.190 1.00 72.25 91 LYS A N 1
ATOM 703 C CA . LYS A 1 91 ? 16.808 -0.434 14.310 1.00 72.25 91 LYS A CA 1
ATOM 704 C C . LYS A 1 91 ? 17.526 0.088 15.554 1.00 72.25 91 LYS A C 1
ATOM 706 O O . LYS A 1 91 ? 16.928 0.082 16.621 1.00 72.25 91 LYS A O 1
ATOM 711 N N . GLN A 1 92 ? 18.742 0.618 15.407 1.00 72.75 92 GLN A N 1
ATOM 712 C CA . GLN A 1 92 ? 19.483 1.201 16.534 1.00 72.75 92 GLN A CA 1
ATOM 713 C C . GLN A 1 92 ? 18.780 2.422 17.134 1.00 72.75 92 GLN A C 1
ATOM 715 O O . GLN A 1 92 ? 18.744 2.579 18.351 1.00 72.75 92 GLN A O 1
ATOM 720 N N . LYS A 1 93 ? 18.178 3.281 16.301 1.00 69.00 93 LYS A N 1
ATOM 721 C CA . LYS A 1 93 ? 17.366 4.400 16.799 1.00 69.00 93 LYS A CA 1
ATOM 722 C C . LYS A 1 93 ? 16.120 3.910 17.533 1.00 69.00 93 LYS A C 1
ATOM 724 O O . LYS A 1 93 ? 15.809 4.456 18.578 1.00 69.00 93 LYS A O 1
ATOM 729 N N . ILE A 1 94 ? 15.446 2.869 17.040 1.00 66.69 94 ILE A N 1
ATOM 730 C CA . ILE A 1 94 ? 14.285 2.275 17.720 1.00 66.69 94 ILE A CA 1
ATOM 731 C C . ILE A 1 94 ? 14.687 1.647 19.058 1.00 66.69 94 ILE A C 1
ATOM 733 O O . ILE A 1 94 ? 13.961 1.833 20.027 1.00 66.69 94 ILE A O 1
ATOM 737 N N . GLU A 1 95 ? 15.827 0.958 19.139 1.00 68.31 95 GLU A N 1
ATOM 738 C CA . GLU A 1 95 ? 16.343 0.395 20.396 1.00 68.31 95 GLU A CA 1
ATOM 739 C C . GLU A 1 95 ? 16.687 1.499 21.405 1.00 68.31 95 GLU A C 1
ATOM 741 O O . GLU A 1 95 ? 16.221 1.456 22.542 1.00 68.31 95 GLU A O 1
ATOM 746 N N . ASN A 1 96 ? 17.392 2.552 20.983 1.00 69.50 96 ASN A N 1
ATOM 747 C CA . ASN A 1 96 ? 17.706 3.683 21.862 1.00 69.50 96 ASN A CA 1
ATOM 748 C C . ASN A 1 96 ? 16.446 4.455 22.292 1.00 69.50 96 ASN A C 1
ATOM 750 O O . ASN A 1 96 ? 16.296 4.788 23.465 1.00 69.50 96 ASN A O 1
ATOM 754 N N . THR A 1 97 ? 15.496 4.686 21.381 1.00 66.00 97 THR A N 1
ATOM 755 C CA . THR A 1 97 ? 14.214 5.326 21.710 1.00 66.00 97 THR A CA 1
ATOM 756 C C . THR A 1 97 ? 13.327 4.421 22.574 1.00 66.00 97 THR A C 1
ATOM 758 O O . THR A 1 97 ? 12.584 4.931 23.405 1.00 66.00 97 THR A O 1
ATOM 761 N N . GLN A 1 98 ? 13.410 3.090 22.454 1.00 59.94 98 GLN A N 1
ATOM 762 C CA . GLN A 1 98 ? 12.733 2.162 23.370 1.00 59.94 98 GLN A CA 1
ATOM 763 C C . GLN A 1 98 ? 13.311 2.228 24.785 1.00 59.94 98 GLN A C 1
ATOM 765 O O . GLN A 1 98 ? 12.540 2.182 25.742 1.00 59.94 98 GLN A O 1
ATOM 770 N N . LEU A 1 99 ? 14.630 2.381 24.930 1.00 65.19 99 LEU A N 1
ATOM 771 C CA . LEU A 1 99 ? 15.268 2.567 26.235 1.00 65.19 99 LEU A CA 1
ATOM 772 C C . LEU A 1 99 ? 14.832 3.893 26.884 1.00 65.19 99 LEU A C 1
ATOM 774 O O . LEU A 1 99 ? 14.452 3.912 28.057 1.00 65.19 99 LEU A O 1
ATOM 778 N N . GLU A 1 100 ? 14.757 4.982 26.116 1.00 65.69 100 GLU A N 1
ATOM 779 C CA . GLU A 1 100 ? 14.224 6.261 26.611 1.00 65.69 100 GLU A CA 1
ATOM 780 C C . GLU A 1 100 ? 12.720 6.193 26.929 1.00 65.69 100 GLU A C 1
ATOM 782 O O . GLU A 1 100 ? 12.278 6.718 27.949 1.00 65.69 100 GLU A O 1
ATOM 787 N N . LEU A 1 101 ? 11.928 5.479 26.123 1.00 62.62 101 LEU A N 1
ATOM 788 C CA . LEU A 1 101 ? 10.505 5.255 26.398 1.00 62.62 101 LEU A CA 1
ATOM 789 C C . LEU A 1 101 ? 10.277 4.365 27.623 1.00 62.62 101 LEU A C 1
ATOM 791 O O . LEU A 1 101 ? 9.287 4.562 28.321 1.00 62.62 101 LEU A O 1
ATOM 795 N N . SER A 1 102 ? 11.164 3.406 27.902 1.00 63.59 102 SER A N 1
ATOM 796 C CA . SER A 1 102 ? 11.063 2.548 29.088 1.00 63.59 102 SER A CA 1
ATOM 797 C C . SER A 1 102 ? 11.296 3.337 30.380 1.00 63.59 102 SER A C 1
ATOM 799 O O . SER A 1 102 ? 10.496 3.231 31.306 1.00 63.59 102 SER A O 1
ATOM 801 N N . SER A 1 103 ? 12.288 4.235 30.390 1.00 66.06 103 SER A N 1
ATOM 802 C CA . SER A 1 103 ? 12.555 5.115 31.536 1.00 66.06 103 SER A CA 1
ATOM 803 C C . SER A 1 103 ? 11.509 6.228 31.692 1.00 66.06 103 SER A C 1
ATOM 805 O O . SER A 1 103 ? 11.173 6.619 32.810 1.00 66.06 103 SER A O 1
ATOM 807 N N . ALA A 1 104 ? 10.929 6.716 30.590 1.00 65.75 104 ALA A N 1
ATOM 808 C CA . ALA A 1 104 ? 9.795 7.637 30.640 1.00 65.75 104 ALA A CA 1
ATOM 809 C C . ALA A 1 104 ? 8.504 6.946 31.116 1.00 65.75 104 ALA A C 1
ATOM 811 O O . ALA A 1 104 ? 7.707 7.562 31.820 1.00 65.75 104 ALA A O 1
ATOM 812 N N . ARG A 1 105 ? 8.297 5.669 30.765 1.00 63.00 105 ARG A N 1
ATOM 813 C CA . ARG A 1 105 ? 7.130 4.878 31.181 1.00 63.00 105 ARG A CA 1
ATOM 814 C C . ARG A 1 105 ? 7.148 4.554 32.672 1.00 63.00 105 ARG A C 1
ATOM 816 O O . ARG A 1 105 ? 6.098 4.671 33.291 1.00 63.00 105 ARG A O 1
ATOM 823 N N . GLU A 1 106 ? 8.313 4.250 33.238 1.00 61.81 106 GLU A N 1
ATOM 824 C CA . GLU A 1 106 ? 8.490 4.046 34.684 1.00 61.81 106 GLU A CA 1
ATOM 825 C C . GLU A 1 106 ? 8.060 5.295 35.479 1.00 61.81 106 GLU A C 1
ATOM 827 O O . GLU A 1 106 ? 7.268 5.207 36.413 1.00 61.81 106 GLU A O 1
ATOM 832 N N . ARG A 1 107 ? 8.427 6.497 35.007 1.00 59.06 107 ARG A N 1
ATOM 833 C CA . ARG A 1 107 ? 7.986 7.770 35.614 1.00 59.06 107 ARG A CA 1
ATOM 834 C C . ARG A 1 107 ? 6.486 8.047 35.472 1.00 59.06 107 ARG A C 1
ATOM 836 O O . ARG A 1 107 ? 5.922 8.768 36.288 1.00 59.06 107 ARG A O 1
ATOM 843 N N . ILE A 1 108 ? 5.841 7.533 34.424 1.00 58.06 108 ILE A N 1
ATOM 844 C CA . ILE A 1 108 ? 4.392 7.688 34.212 1.00 58.06 108 ILE A CA 1
ATOM 845 C C . ILE A 1 108 ? 3.606 6.694 35.083 1.00 58.06 108 ILE A C 1
ATOM 847 O O . ILE A 1 108 ? 2.495 7.004 35.511 1.00 58.06 108 ILE A O 1
ATOM 851 N N . GLU A 1 109 ? 4.174 5.523 35.377 1.00 58.19 109 GLU A N 1
ATOM 852 C CA . GLU A 1 109 ? 3.548 4.485 36.202 1.00 58.19 109 GLU A CA 1
ATOM 853 C C . GLU A 1 109 ? 3.458 4.909 37.682 1.00 58.19 109 GLU A C 1
ATOM 855 O O . GLU A 1 109 ? 2.400 4.745 38.295 1.00 58.19 109 GLU A O 1
ATOM 860 N N . ASP A 1 110 ? 4.471 5.619 38.195 1.00 55.06 110 ASP A N 1
ATOM 861 C CA . ASP A 1 110 ? 4.451 6.247 39.530 1.00 55.06 110 ASP A CA 1
ATOM 862 C C . ASP A 1 110 ? 3.394 7.360 39.664 1.00 55.06 110 ASP A C 1
ATOM 864 O O . ASP A 1 110 ? 2.791 7.546 40.723 1.00 55.06 110 ASP A O 1
ATOM 868 N N . VAL A 1 111 ? 3.112 8.087 38.577 1.00 60.31 111 VAL A N 1
ATOM 869 C CA . VAL A 1 111 ? 2.065 9.126 38.553 1.00 60.31 111 VAL A CA 1
ATOM 870 C C . VAL A 1 111 ? 0.671 8.503 38.438 1.00 60.31 111 VAL A C 1
ATOM 872 O O . VAL A 1 111 ? -0.287 9.025 39.010 1.00 60.31 111 VAL A O 1
ATOM 875 N N . LYS A 1 112 ? 0.538 7.364 37.748 1.00 51.84 112 LYS A N 1
ATOM 876 C CA . LYS A 1 112 ? -0.738 6.651 37.593 1.00 51.84 112 LYS A CA 1
ATOM 877 C C . LYS A 1 112 ? -1.209 6.009 38.905 1.00 51.84 112 LYS A C 1
ATOM 879 O O . LYS A 1 112 ? -2.403 6.050 39.200 1.00 51.84 112 LYS A O 1
ATOM 884 N N . LEU A 1 113 ? -0.283 5.516 39.734 1.00 54.25 113 LEU A N 1
ATOM 885 C CA . LEU A 1 113 ? -0.603 4.923 41.040 1.00 54.25 113 LEU A CA 1
ATOM 886 C C . LEU A 1 113 ? -1.249 5.932 42.014 1.00 54.25 113 LEU A C 1
ATOM 888 O O . LEU A 1 113 ? -2.076 5.555 42.840 1.00 54.25 113 LEU A O 1
ATOM 892 N N . ALA A 1 114 ? -0.928 7.224 41.883 1.00 53.72 114 ALA A N 1
ATOM 893 C CA . ALA A 1 114 ? -1.545 8.297 42.668 1.00 53.72 114 ALA A CA 1
ATOM 894 C C . ALA A 1 114 ? -2.926 8.743 42.137 1.00 53.72 114 ALA A C 1
ATOM 896 O O . ALA A 1 114 ? -3.671 9.414 42.852 1.00 53.72 114 ALA A O 1
ATOM 897 N N . VAL A 1 115 ? -3.283 8.379 40.899 1.00 56.19 115 VAL A N 1
ATOM 898 C CA . VAL A 1 115 ? -4.536 8.794 40.240 1.00 56.19 115 VAL A CA 1
ATOM 899 C C . VAL A 1 115 ? -5.619 7.703 40.305 1.00 56.19 115 VAL A C 1
ATOM 901 O O . VAL A 1 115 ? -6.807 8.030 40.314 1.00 56.19 115 VAL A O 1
ATOM 904 N N . ASP A 1 116 ? -5.247 6.430 40.467 1.00 47.19 116 ASP A N 1
ATOM 905 C CA . ASP A 1 116 ? -6.192 5.296 40.489 1.00 47.19 116 ASP A CA 1
ATOM 906 C C . ASP A 1 116 ? -6.951 5.096 41.827 1.00 47.19 116 ASP A C 1
ATOM 908 O O . ASP A 1 116 ? -7.800 4.215 41.930 1.00 47.19 116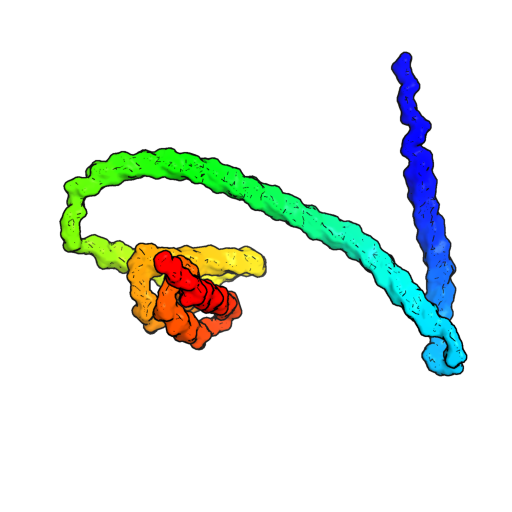 ASP A O 1
ATOM 912 N N . LEU A 1 117 ? -6.759 5.959 42.836 1.00 50.62 117 LEU A N 1
ATOM 913 C CA . LEU A 1 117 ? -7.581 5.961 44.064 1.00 50.62 117 LEU A CA 1
ATOM 914 C C . LEU A 1 117 ? -8.882 6.780 43.956 1.00 50.62 117 LEU A C 1
ATOM 916 O O . LEU A 1 117 ? -9.590 6.912 44.956 1.00 50.62 117 LEU A O 1
ATOM 920 N N . LYS A 1 118 ? -9.225 7.341 42.782 1.00 55.78 118 LYS A N 1
ATOM 921 C CA . LYS A 1 118 ? -10.381 8.252 42.674 1.00 55.78 118 LYS A CA 1
ATOM 922 C C . LYS A 1 118 ? -11.495 7.911 41.687 1.00 55.78 118 LYS A C 1
ATOM 924 O O . LYS A 1 118 ? -12.453 8.668 41.675 1.00 55.78 118 LYS A O 1
ATOM 929 N N . ASN A 1 119 ? -11.472 6.818 40.925 1.00 42.94 119 ASN A N 1
ATOM 930 C CA . ASN A 1 119 ? -12.613 6.506 40.046 1.00 42.94 119 ASN A CA 1
ATOM 931 C C . ASN A 1 119 ? -12.969 5.019 40.049 1.00 42.94 119 ASN A C 1
ATOM 933 O O . ASN A 1 119 ? -12.490 4.235 39.234 1.00 42.94 119 ASN A O 1
ATOM 937 N N . SER A 1 120 ? -13.872 4.662 40.962 1.00 40.16 120 SER A N 1
ATOM 938 C CA . SER A 1 120 ? -14.648 3.430 40.888 1.00 40.16 120 SER A CA 1
ATOM 939 C C . SER A 1 120 ? -15.871 3.674 39.994 1.00 40.16 120 SER A C 1
ATOM 941 O O . SER A 1 120 ? -16.747 4.462 40.331 1.00 40.16 120 SER A O 1
ATOM 943 N N . GLU A 1 121 ? -15.808 3.040 38.824 1.00 41.28 121 GLU A N 1
ATOM 944 C CA . GLU A 1 121 ? -16.864 2.442 37.997 1.00 41.28 121 GLU A CA 1
ATOM 945 C C . GLU A 1 121 ? -18.136 3.226 37.595 1.00 41.28 121 GLU A C 1
ATOM 947 O O . GLU A 1 121 ? -18.911 3.729 38.400 1.00 41.28 121 GLU A O 1
ATOM 952 N N . ASN A 1 122 ? -18.395 3.138 36.279 1.00 41.38 122 ASN A N 1
ATOM 953 C CA . ASN A 1 122 ? -19.650 3.373 35.550 1.00 41.38 122 ASN A CA 1
ATOM 954 C C . ASN A 1 122 ? -20.055 4.831 35.274 1.00 41.38 122 ASN A C 1
ATOM 956 O O . ASN A 1 122 ? -21.033 5.317 35.828 1.00 41.38 122 ASN A O 1
ATOM 960 N N . THR A 1 123 ? -19.339 5.507 34.356 1.00 40.66 123 THR A N 1
ATOM 961 C CA . THR A 1 123 ? -19.858 6.628 33.508 1.00 40.66 123 THR A CA 1
ATOM 962 C C . THR A 1 123 ? -18.866 7.189 32.457 1.00 40.66 123 THR A C 1
ATOM 964 O O . THR A 1 123 ? -19.223 8.092 31.710 1.00 40.66 123 THR A O 1
ATOM 967 N N . VAL A 1 124 ? -17.630 6.678 32.337 1.00 48.59 124 VAL A N 1
ATOM 968 C CA . VAL A 1 124 ? -16.546 7.327 31.542 1.00 48.59 124 VAL A CA 1
ATOM 969 C C . VAL A 1 124 ? -16.376 6.778 30.106 1.00 48.59 124 VAL A C 1
ATOM 971 O O . VAL A 1 124 ? -15.619 7.321 29.296 1.00 48.59 124 VAL A O 1
ATOM 974 N N . THR A 1 125 ? -17.089 5.712 29.740 1.00 51.16 125 THR A N 1
ATOM 975 C CA . THR A 1 125 ? -16.860 5.003 28.467 1.00 51.16 125 THR A CA 1
ATOM 976 C C . THR A 1 125 ? -17.435 5.735 27.245 1.00 51.16 125 THR A C 1
ATOM 978 O O . THR A 1 125 ? -16.853 5.665 26.166 1.00 51.16 125 THR A O 1
ATOM 981 N N . GLU A 1 126 ? -18.522 6.498 27.379 1.00 51.62 126 GLU A N 1
ATOM 982 C CA . GLU A 1 126 ? -19.166 7.143 26.220 1.00 51.62 126 GLU A CA 1
ATOM 983 C C . GLU A 1 126 ? -18.461 8.426 25.759 1.00 51.62 126 GLU A C 1
ATOM 985 O O . GLU A 1 126 ? -18.262 8.625 24.561 1.00 51.62 126 GLU A O 1
ATOM 990 N N . SER A 1 127 ? -18.008 9.280 26.683 1.00 56.22 127 SER A N 1
ATOM 991 C CA . SER A 1 127 ? -17.347 10.550 26.332 1.00 56.22 127 SER A CA 1
ATOM 992 C C . SER A 1 127 ? -16.019 10.335 25.602 1.00 56.22 127 SER A C 1
ATOM 994 O O . SER A 1 127 ? -15.665 11.067 24.674 1.00 56.22 127 SER A O 1
ATOM 996 N N . THR A 1 128 ? -15.294 9.296 26.009 1.00 61.91 128 THR A N 1
ATOM 997 C CA . THR A 1 128 ? -13.997 8.923 25.445 1.00 61.91 128 THR A CA 1
ATOM 998 C C . THR A 1 128 ? -14.176 8.356 24.032 1.00 61.91 128 THR A C 1
ATOM 1000 O O . THR A 1 128 ? -13.546 8.855 23.096 1.00 61.91 128 THR A O 1
ATOM 1003 N N . ASN A 1 129 ? -15.130 7.431 23.854 1.00 67.88 129 ASN A N 1
ATOM 1004 C CA . ASN A 1 129 ? -15.460 6.833 22.557 1.00 67.88 129 ASN A CA 1
ATOM 1005 C C . ASN A 1 129 ? -15.946 7.865 21.533 1.00 67.88 129 ASN A C 1
ATOM 1007 O O . ASN A 1 129 ? -15.534 7.806 20.374 1.00 67.88 129 ASN A O 1
ATOM 1011 N N . ASN A 1 130 ? -16.769 8.833 21.952 1.00 77.69 130 ASN A N 1
ATOM 1012 C CA . ASN A 1 130 ? -17.242 9.905 21.071 1.00 77.69 130 ASN A CA 1
ATOM 1013 C C . ASN A 1 130 ? -16.076 10.768 20.573 1.00 77.69 130 ASN A C 1
ATOM 1015 O O . ASN A 1 130 ? -15.916 10.946 19.370 1.00 77.69 130 ASN A O 1
ATOM 1019 N N . THR A 1 131 ? -15.172 11.168 21.473 1.00 85.62 131 THR A N 1
ATOM 1020 C CA . THR A 1 131 ? -13.977 11.949 21.106 1.00 85.62 131 THR A CA 1
ATOM 1021 C C . THR A 1 131 ? -13.093 11.199 20.097 1.00 85.62 131 THR A C 1
ATOM 1023 O O . THR A 1 131 ? -12.545 11.781 19.164 1.00 85.62 131 THR A O 1
ATOM 1026 N N . GLN A 1 132 ? -12.939 9.883 20.255 1.00 86.88 132 GLN A N 1
ATOM 1027 C CA . GLN A 1 132 ? -12.100 9.072 19.364 1.00 86.88 132 GLN A CA 1
ATOM 1028 C C . GLN A 1 132 ? -12.767 8.779 18.024 1.00 86.88 132 GLN A C 1
ATOM 1030 O O . GLN A 1 132 ? -12.074 8.692 17.007 1.00 86.88 132 GLN A O 1
ATOM 1035 N N . LYS A 1 133 ? -14.096 8.648 18.018 1.00 87.88 133 LYS A N 1
ATOM 1036 C CA . LYS A 1 133 ? -14.898 8.578 16.799 1.00 87.88 133 LYS A CA 1
ATOM 1037 C C . LYS A 1 133 ? -14.741 9.870 16.001 1.00 87.88 133 LYS A C 1
ATOM 1039 O O . LYS A 1 133 ? -14.441 9.786 14.818 1.00 87.88 133 LYS A O 1
ATOM 1044 N N . ASP A 1 134 ? -14.808 11.032 16.645 1.00 87.62 134 ASP A N 1
ATOM 1045 C CA . ASP A 1 134 ? -14.621 12.323 15.973 1.00 87.62 134 ASP A CA 1
ATOM 1046 C C . ASP A 1 134 ? -13.227 12.439 15.334 1.00 87.62 134 ASP A C 1
ATOM 1048 O O . ASP A 1 134 ? -13.103 12.792 14.161 1.00 87.62 134 ASP A O 1
ATOM 1052 N N . ILE A 1 135 ? -12.175 12.031 16.056 1.00 89.69 135 ILE A N 1
ATOM 1053 C CA . ILE A 1 135 ? -10.803 11.983 15.517 1.00 89.69 135 ILE A CA 1
ATOM 1054 C C . ILE A 1 135 ? -10.709 11.028 14.317 1.00 89.69 135 ILE A C 1
ATOM 1056 O O . ILE A 1 135 ? -10.040 11.326 13.326 1.00 89.69 135 ILE A O 1
ATOM 1060 N N . LEU A 1 136 ? -11.351 9.859 14.394 1.00 91.31 136 LEU A N 1
ATOM 1061 C CA . LEU A 1 136 ? -11.381 8.898 13.292 1.00 91.31 136 LEU A CA 1
ATOM 1062 C C . LEU A 1 136 ? -12.053 9.494 12.050 1.00 91.31 136 LEU A C 1
ATOM 1064 O O . LEU A 1 136 ? -11.518 9.346 10.952 1.00 91.31 136 LEU A O 1
ATOM 1068 N N . LEU A 1 137 ? -13.193 10.165 12.227 1.00 90.75 137 LEU A N 1
ATOM 1069 C CA . LEU A 1 137 ? -13.935 10.803 11.142 1.00 90.75 137 LEU A CA 1
ATOM 1070 C C . LEU A 1 137 ? -13.111 11.908 10.485 1.00 90.75 137 LEU A C 1
ATOM 1072 O O . LEU A 1 137 ? -12.941 11.904 9.267 1.00 90.75 137 LEU A O 1
ATOM 1076 N N . GLU A 1 138 ? -12.485 12.771 11.286 1.00 90.88 138 GLU A N 1
ATOM 1077 C CA . GLU A 1 138 ? -11.614 13.828 10.774 1.00 90.88 138 GLU A CA 1
ATOM 1078 C C . GLU A 1 138 ? -10.452 13.259 9.937 1.00 90.88 138 GLU A C 1
ATOM 1080 O O . GLU A 1 138 ? -10.101 13.797 8.881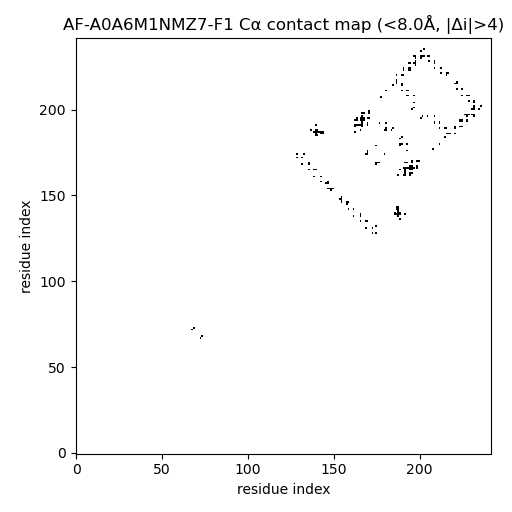 1.00 90.88 138 GLU A O 1
ATOM 1085 N N . LEU A 1 139 ? -9.838 12.158 10.385 1.00 90.31 139 LEU A N 1
ATOM 1086 C CA . LEU A 1 139 ? -8.764 11.493 9.643 1.00 90.31 139 LEU A CA 1
ATOM 1087 C C . LEU A 1 139 ? -9.264 10.838 8.352 1.00 90.31 139 LEU A C 1
ATOM 1089 O O . LEU A 1 139 ? -8.568 10.911 7.335 1.00 90.31 139 LEU A O 1
ATOM 1093 N N . ALA A 1 140 ? -10.440 10.211 8.394 1.00 90.88 140 ALA A N 1
ATOM 1094 C CA . ALA A 1 140 ? -11.039 9.540 7.248 1.00 90.88 140 ALA A CA 1
ATOM 1095 C C . ALA A 1 140 ? -11.439 10.538 6.153 1.00 90.88 140 ALA A C 1
ATOM 1097 O O . ALA A 1 140 ? -11.160 10.297 4.977 1.00 90.88 140 ALA A O 1
ATOM 1098 N N . ASP A 1 141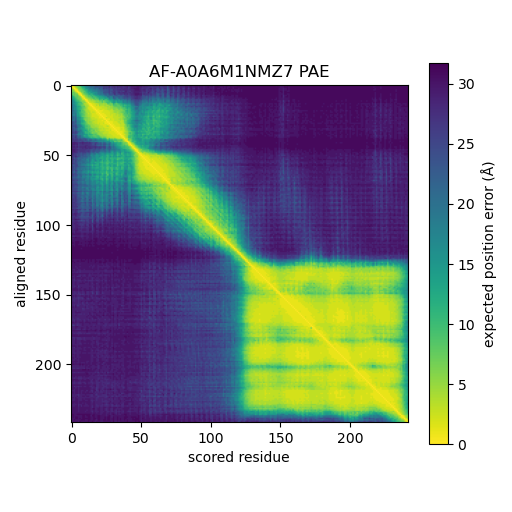 ? -12.012 11.678 6.532 1.00 90.31 141 ASP A N 1
ATOM 1099 C CA . ASP A 1 141 ? -12.462 12.701 5.587 1.00 90.31 141 ASP A CA 1
ATOM 1100 C C . ASP A 1 141 ? -11.279 13.463 4.976 1.00 90.31 141 ASP A C 1
ATOM 1102 O O . ASP A 1 141 ? -11.227 13.699 3.767 1.00 90.31 141 ASP A O 1
ATOM 1106 N N . ASN A 1 142 ? -10.245 13.740 5.778 1.00 89.06 142 ASN A N 1
ATOM 1107 C CA . ASN A 1 142 ? -9.009 14.360 5.294 1.00 89.06 142 ASN A CA 1
ATOM 1108 C C . ASN A 1 142 ? -8.038 13.376 4.619 1.00 89.06 142 ASN A C 1
ATOM 1110 O O . ASN A 1 142 ? -6.929 13.759 4.242 1.00 89.06 142 ASN A O 1
ATOM 1114 N N . TYR A 1 143 ? -8.407 12.105 4.449 1.00 88.44 143 TYR A N 1
ATOM 1115 C CA . TYR A 1 143 ? -7.528 11.098 3.852 1.00 88.44 143 TYR A CA 1
ATOM 1116 C C . TYR A 1 143 ? -7.037 11.503 2.455 1.00 88.44 143 TYR A C 1
ATOM 1118 O O . TYR A 1 143 ? -5.851 11.373 2.137 1.00 88.44 143 TYR A O 1
ATOM 1126 N N . ILE A 1 144 ? -7.937 12.012 1.610 1.00 85.06 144 ILE A N 1
ATOM 1127 C CA . ILE A 1 144 ? -7.605 12.365 0.223 1.00 85.06 144 ILE A CA 1
ATOM 1128 C C . ILE A 1 144 ? -6.647 13.560 0.192 1.00 85.06 144 ILE A C 1
ATOM 1130 O O . ILE A 1 144 ? -5.646 13.517 -0.522 1.00 85.06 144 ILE A O 1
ATOM 1134 N N . SER A 1 145 ? -6.907 14.593 0.999 1.00 84.44 145 SER A N 1
ATOM 1135 C CA . SER A 1 145 ? -6.061 15.789 1.057 1.00 84.44 145 SER A CA 1
ATOM 1136 C C . SER A 1 145 ? -4.670 15.468 1.610 1.00 84.44 145 SER A C 1
ATOM 1138 O O . SER A 1 145 ? -3.668 15.822 0.989 1.00 84.44 145 SER A O 1
ATOM 1140 N N . LYS A 1 146 ? -4.586 14.701 2.706 1.00 80.12 146 LYS A N 1
ATOM 1141 C CA . LYS A 1 146 ? -3.313 14.314 3.343 1.00 80.12 146 LYS A CA 1
ATOM 1142 C C . LYS A 1 146 ? -2.452 13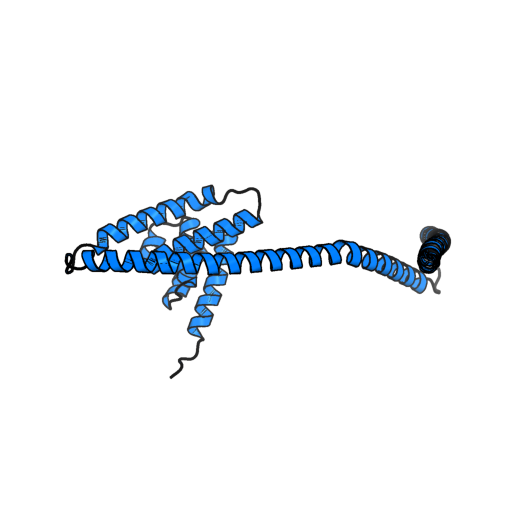.382 2.491 1.00 80.12 146 LYS A C 1
ATOM 1144 O O . LYS A 1 146 ? -1.249 13.298 2.709 1.00 80.12 146 LYS A O 1
ATOM 1149 N N . THR A 1 147 ? -3.045 12.676 1.528 1.00 81.94 147 THR A N 1
ATOM 1150 C CA . THR A 1 147 ? -2.326 11.724 0.664 1.00 81.94 147 THR A CA 1
ATOM 1151 C C . THR A 1 147 ? -2.083 12.255 -0.748 1.00 81.94 147 THR A C 1
ATOM 1153 O O . THR A 1 147 ? -1.543 11.543 -1.595 1.00 81.94 147 THR A O 1
ATOM 1156 N N . SER A 1 148 ? -2.429 13.513 -1.026 1.00 85.81 148 SER A N 1
ATOM 1157 C CA . SER A 1 148 ? -2.205 14.137 -2.329 1.00 85.81 148 SER A CA 1
ATOM 1158 C C . SER A 1 148 ? -0.762 14.641 -2.475 1.00 85.81 148 SER A C 1
ATOM 1160 O O . SER A 1 148 ? -0.505 15.842 -2.479 1.00 85.81 148 SER A O 1
ATOM 1162 N N . VAL A 1 149 ? 0.186 13.708 -2.607 1.00 89.50 149 VAL A N 1
ATOM 1163 C CA . VAL A 1 149 ? 1.624 13.995 -2.781 1.00 89.50 149 VAL A CA 1
ATOM 1164 C C . VAL A 1 149 ? 2.089 13.600 -4.190 1.00 89.50 149 VAL A C 1
ATOM 1166 O O . VAL A 1 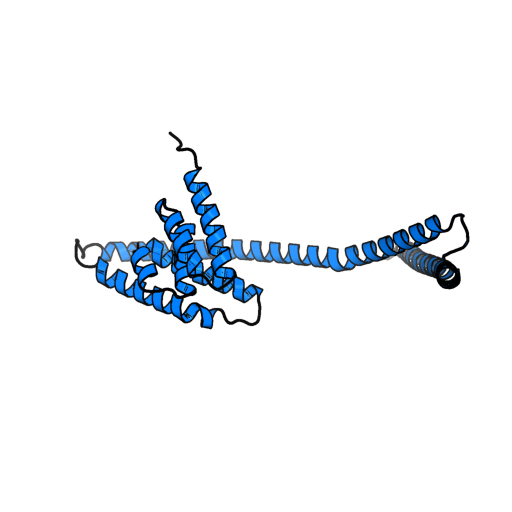149 ? 1.720 12.511 -4.645 1.00 89.50 149 VAL A O 1
ATOM 1169 N N . PRO A 1 150 ? 2.878 14.430 -4.908 1.00 85.38 150 PRO A N 1
ATOM 1170 C CA . PRO A 1 150 ? 3.345 14.115 -6.263 1.00 85.38 150 PRO A CA 1
ATOM 1171 C C . PRO A 1 150 ? 4.146 12.813 -6.347 1.00 85.38 150 PRO A C 1
ATOM 1173 O O . PRO A 1 150 ? 3.961 12.046 -7.290 1.00 85.38 150 PRO A O 1
ATOM 1176 N N . ASP A 1 151 ? 4.986 12.539 -5.345 1.00 93.44 151 ASP A N 1
ATOM 1177 C CA . ASP A 1 151 ? 5.752 11.300 -5.276 1.00 93.44 151 ASP A CA 1
ATOM 1178 C C . ASP A 1 151 ? 4.852 10.094 -4.969 1.00 93.44 151 ASP A C 1
ATOM 1180 O O . ASP A 1 151 ? 4.113 10.051 -3.979 1.00 93.44 151 ASP A O 1
ATOM 1184 N N . TYR A 1 152 ? 4.922 9.086 -5.837 1.00 88.44 152 TYR A N 1
ATOM 1185 C CA . TYR A 1 152 ? 4.091 7.890 -5.728 1.00 88.44 152 TYR A CA 1
ATOM 1186 C C . TYR A 1 152 ? 4.453 7.032 -4.508 1.00 88.44 152 TYR A C 1
ATOM 1188 O O . TYR A 1 152 ? 3.566 6.488 -3.844 1.00 88.44 152 TYR A O 1
ATOM 1196 N N . SER A 1 153 ? 5.746 6.908 -4.198 1.00 89.50 153 SER A N 1
ATOM 1197 C CA . SER A 1 153 ? 6.217 6.047 -3.109 1.00 89.50 153 SER A CA 1
ATOM 1198 C C . SER A 1 153 ? 5.825 6.621 -1.750 1.00 89.50 153 SER A C 1
ATOM 1200 O O . SER A 1 153 ? 5.360 5.894 -0.871 1.00 89.50 153 SER A O 1
ATOM 1202 N N . GLU A 1 154 ? 5.978 7.931 -1.586 1.00 91.56 154 GLU A N 1
ATOM 1203 C CA . GLU A 1 154 ? 5.566 8.678 -0.404 1.00 91.56 154 GLU A CA 1
ATOM 1204 C C . GLU A 1 154 ? 4.049 8.642 -0.221 1.00 91.56 154 GLU A C 1
ATOM 1206 O O . GLU A 1 154 ? 3.567 8.307 0.863 1.00 91.56 154 GLU A O 1
ATOM 1211 N N . ARG A 1 155 ? 3.286 8.846 -1.302 1.00 89.50 155 ARG A N 1
ATOM 1212 C CA . ARG A 1 155 ? 1.828 8.683 -1.291 1.00 89.50 155 ARG A CA 1
ATOM 1213 C C . ARG A 1 155 ? 1.416 7.309 -0.771 1.00 89.50 155 ARG A C 1
ATOM 1215 O O . ARG A 1 155 ? 0.514 7.213 0.059 1.00 89.50 155 ARG A O 1
ATOM 1222 N N . LEU A 1 156 ? 2.061 6.243 -1.243 1.00 90.31 156 LEU A N 1
ATOM 1223 C CA . LEU A 1 156 ? 1.742 4.881 -0.819 1.00 90.31 156 LEU A CA 1
ATOM 1224 C C . LEU A 1 156 ? 2.031 4.661 0.673 1.00 90.31 156 LEU A C 1
ATOM 1226 O O . LEU A 1 156 ? 1.219 4.053 1.372 1.00 90.31 156 LEU A O 1
ATOM 1230 N N . LYS A 1 157 ? 3.159 5.190 1.164 1.00 91.38 157 LYS A N 1
ATOM 1231 C CA . LYS A 1 157 ? 3.535 5.132 2.584 1.00 91.38 157 LYS A CA 1
ATOM 1232 C C . LYS A 1 157 ? 2.531 5.869 3.466 1.00 91.38 157 LYS A C 1
ATOM 1234 O O . LYS A 1 157 ? 2.032 5.275 4.415 1.00 91.38 157 LYS A O 1
ATOM 1239 N N . LEU A 1 158 ? 2.178 7.106 3.115 1.00 92.50 158 LEU A N 1
ATOM 1240 C CA . LEU A 1 158 ? 1.211 7.911 3.869 1.00 92.50 158 LEU A CA 1
ATOM 1241 C C . LEU A 1 158 ? -0.165 7.247 3.918 1.00 92.50 158 LEU A C 1
ATOM 1243 O O . LEU A 1 158 ? -0.807 7.215 4.966 1.00 92.50 158 LEU A O 1
ATOM 1247 N N . LYS A 1 159 ? -0.609 6.663 2.799 1.00 93.31 159 LYS A N 1
ATOM 1248 C CA . LYS A 1 159 ? -1.863 5.903 2.754 1.00 93.31 159 LYS A CA 1
ATOM 1249 C C . LYS A 1 159 ? -1.836 4.702 3.699 1.00 93.31 159 LYS A C 1
ATOM 1251 O O . LYS A 1 159 ? -2.815 4.484 4.409 1.00 93.31 159 LYS A O 1
ATOM 1256 N N . ALA A 1 160 ? -0.729 3.960 3.727 1.00 92.81 160 ALA A N 1
ATOM 1257 C CA . ALA A 1 160 ? -0.562 2.823 4.627 1.00 92.81 160 ALA A CA 1
ATOM 1258 C C . ALA A 1 160 ? -0.544 3.255 6.098 1.00 92.81 160 ALA A C 1
ATOM 1260 O O . ALA A 1 160 ? -1.198 2.636 6.935 1.00 92.81 160 ALA A O 1
ATOM 1261 N N . GLU A 1 161 ? 0.183 4.328 6.408 1.00 92.94 161 GLU A N 1
ATOM 1262 C CA . GLU A 1 161 ? 0.314 4.865 7.761 1.00 92.94 161 GLU A CA 1
ATOM 1263 C C . GLU A 1 161 ? -1.026 5.377 8.299 1.00 92.94 161 GLU A C 1
ATOM 1265 O O . GLU A 1 161 ? -1.445 4.984 9.389 1.00 92.94 161 GLU A O 1
ATOM 1270 N N . LEU A 1 162 ? -1.739 6.190 7.511 1.00 93.69 162 LEU A N 1
ATOM 1271 C CA . LEU A 1 162 ? -3.065 6.689 7.877 1.00 93.69 162 LEU A CA 1
ATOM 1272 C C . LEU A 1 162 ? -4.066 5.546 8.027 1.00 93.69 162 LEU A C 1
ATOM 1274 O O . LEU A 1 162 ? -4.773 5.493 9.031 1.00 93.69 162 LEU A O 1
ATOM 1278 N N . GLY A 1 163 ? -4.103 4.616 7.068 1.00 94.31 163 GLY A N 1
ATOM 1279 C CA . GLY A 1 163 ? -4.979 3.447 7.130 1.00 94.31 163 GLY A CA 1
ATOM 1280 C C . GLY A 1 163 ? -4.748 2.630 8.400 1.00 94.31 163 GLY A C 1
ATOM 1281 O O . GLY A 1 163 ? -5.697 2.324 9.124 1.00 94.31 163 GLY A O 1
ATOM 1282 N N . ARG A 1 164 ? -3.479 2.365 8.735 1.00 93.94 164 ARG A N 1
ATOM 1283 C CA . ARG A 1 164 ? -3.108 1.665 9.966 1.00 93.94 164 ARG A CA 1
ATOM 1284 C C . ARG A 1 164 ? -3.516 2.447 11.212 1.00 93.94 164 ARG A C 1
ATOM 1286 O O . ARG A 1 164 ? -4.116 1.859 12.104 1.00 93.94 164 ARG A O 1
ATOM 1293 N N . LYS A 1 165 ? -3.233 3.752 11.276 1.00 94.50 165 LYS A N 1
ATOM 1294 C CA . LYS A 1 165 ? -3.590 4.602 12.424 1.00 94.50 165 LYS A CA 1
ATOM 1295 C C . LYS A 1 165 ? -5.100 4.612 12.669 1.00 94.50 165 LYS A C 1
ATOM 1297 O 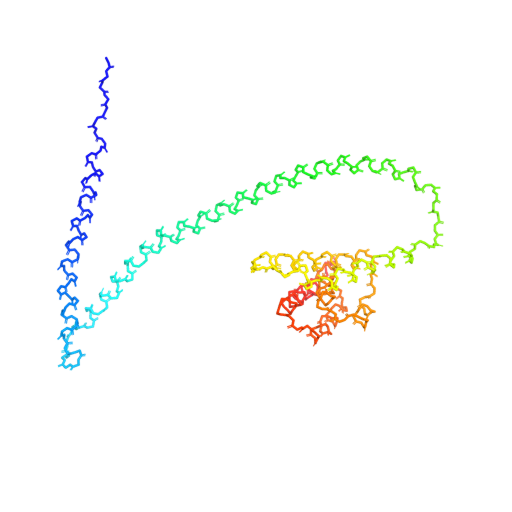O . LYS A 1 165 ? -5.533 4.433 13.803 1.00 94.50 165 LYS A O 1
ATOM 1302 N N . MET A 1 166 ? -5.895 4.768 11.611 1.00 94.81 166 MET A N 1
ATOM 1303 C CA . MET A 1 166 ? -7.356 4.726 11.699 1.00 94.81 166 MET A CA 1
ATOM 1304 C C . MET A 1 166 ? -7.859 3.339 12.126 1.00 94.81 166 MET A C 1
ATOM 1306 O O . MET A 1 166 ? -8.693 3.235 13.023 1.00 94.81 166 MET A O 1
ATOM 1310 N N . GLY A 1 167 ? -7.295 2.264 11.564 1.00 93.88 167 GLY A N 1
ATOM 1311 C CA . GLY A 1 167 ? -7.604 0.895 11.983 1.00 93.88 167 GLY A CA 1
ATOM 1312 C C . GLY A 1 167 ? -7.257 0.621 13.452 1.00 93.88 167 GLY A C 1
ATOM 1313 O O . GLY A 1 167 ? -8.028 -0.030 14.156 1.00 93.88 167 GLY A O 1
ATOM 1314 N N . GLU A 1 168 ? -6.137 1.155 13.947 1.00 91.81 168 GLU A N 1
ATOM 1315 C CA . GLU A 1 168 ? -5.747 1.050 15.356 1.00 91.81 168 GLU A CA 1
ATOM 1316 C C . GLU A 1 168 ? -6.734 1.773 16.275 1.00 91.81 168 GLU A C 1
ATOM 1318 O O . GLU A 1 168 ? -7.073 1.228 17.322 1.00 91.81 168 GLU A O 1
ATOM 1323 N N . ILE A 1 169 ? -7.239 2.950 15.888 1.00 91.44 169 ILE A N 1
ATOM 1324 C CA . ILE A 1 169 ? -8.274 3.664 16.655 1.00 91.44 169 ILE A CA 1
ATOM 1325 C C . ILE A 1 169 ? -9.540 2.804 16.769 1.00 91.44 169 ILE A C 1
ATOM 1327 O O . ILE A 1 169 ? -10.074 2.661 17.869 1.00 91.44 169 ILE A O 1
ATOM 1331 N N . ILE A 1 170 ? -9.977 2.180 15.671 1.00 92.12 170 ILE A N 1
ATOM 1332 C CA . ILE A 1 170 ? -11.153 1.294 15.664 1.00 92.12 170 ILE A CA 1
ATOM 1333 C C . ILE A 1 170 ? -10.946 0.104 16.606 1.00 92.12 170 ILE A C 1
ATOM 1335 O O . ILE A 1 170 ? -11.808 -0.189 17.432 1.00 92.12 170 ILE A O 1
ATOM 1339 N N . VAL A 1 171 ? -9.800 -0.578 16.508 1.00 91.44 171 VAL A N 1
ATOM 1340 C CA . VAL A 1 171 ? -9.529 -1.790 17.297 1.00 91.44 171 VAL A CA 1
ATOM 1341 C C . VAL A 1 171 ? -9.311 -1.476 18.777 1.00 91.44 171 VAL A C 1
ATOM 1343 O O . VAL A 1 171 ? -9.826 -2.202 19.625 1.00 91.44 171 VAL A O 1
ATOM 1346 N N . ARG A 1 172 ? -8.561 -0.415 19.101 1.00 89.75 172 ARG A N 1
ATOM 1347 C CA . ARG A 1 172 ? -8.233 -0.055 20.491 1.00 89.75 172 ARG A CA 1
ATOM 1348 C C . ARG A 1 172 ? -9.453 0.413 21.275 1.00 89.75 172 ARG A C 1
ATOM 1350 O O . ARG A 1 172 ? -9.568 0.064 22.442 1.00 89.75 172 ARG A O 1
ATOM 1357 N N . ASN A 1 173 ? -10.350 1.157 20.632 1.00 89.12 173 ASN A N 1
ATOM 1358 C CA . ASN A 1 173 ? -11.556 1.687 21.275 1.00 89.12 173 ASN A CA 1
ATOM 1359 C C . ASN A 1 173 ? -12.792 0.809 21.025 1.00 89.12 173 ASN A C 1
ATOM 1361 O O . ASN A 1 173 ? -13.901 1.190 21.377 1.00 89.12 173 ASN A O 1
ATOM 1365 N N . ASN A 1 174 ? -12.609 -0.368 20.413 1.00 87.50 174 ASN A N 1
ATOM 1366 C CA . ASN A 1 174 ? -13.671 -1.327 20.107 1.00 87.50 174 ASN A CA 1
ATOM 1367 C C . ASN A 1 174 ? -14.886 -0.687 19.407 1.00 87.50 174 ASN A C 1
ATOM 1369 O O . ASN A 1 174 ? -16.035 -0.959 19.758 1.00 87.50 174 ASN A O 1
ATOM 1373 N N . LEU A 1 175 ? -14.623 0.189 18.431 1.00 87.69 175 LEU A N 1
ATOM 1374 C CA . LEU A 1 175 ? -15.680 0.931 17.749 1.00 87.69 175 LEU A CA 1
ATOM 1375 C C . LEU A 1 175 ? -16.549 -0.013 16.895 1.00 87.69 175 LEU A C 1
ATOM 1377 O O . LEU A 1 175 ? -16.009 -0.908 16.230 1.00 87.69 175 LEU A O 1
ATOM 1381 N N . PRO A 1 176 ? -17.880 0.187 16.872 1.00 87.38 176 PRO A N 1
ATOM 1382 C CA . PRO A 1 176 ? -18.799 -0.659 16.119 1.00 87.38 176 PRO A CA 1
ATOM 1383 C C . PRO A 1 176 ? -18.584 -0.491 14.608 1.00 87.38 176 PRO A C 1
ATOM 1385 O O . PRO A 1 176 ? -18.938 0.524 14.011 1.00 87.38 176 PRO A O 1
ATOM 1388 N N . LYS A 1 177 ? -17.996 -1.512 13.974 1.00 89.12 177 LYS A N 1
ATOM 1389 C CA . LYS A 1 177 ? -17.618 -1.491 12.549 1.00 89.12 177 LYS A CA 1
ATOM 1390 C C . LYS A 1 177 ? -18.830 -1.350 11.618 1.00 89.12 177 LYS A C 1
ATOM 1392 O O . LYS A 1 177 ? -18.733 -0.665 10.604 1.00 89.12 177 LYS A O 1
ATOM 1397 N N . ASP A 1 178 ? -19.958 -1.954 11.983 1.00 86.62 178 ASP A N 1
ATOM 1398 C CA . ASP A 1 178 ? -21.190 -1.934 11.183 1.00 86.62 178 ASP A CA 1
ATOM 1399 C C . ASP A 1 178 ? -21.851 -0.548 11.180 1.00 86.62 178 ASP A C 1
ATOM 1401 O O . ASP A 1 178 ? -22.335 -0.079 10.147 1.00 86.62 178 ASP A O 1
ATOM 1405 N N . GLU A 1 179 ? -21.808 0.148 12.320 1.00 87.19 179 GLU A N 1
ATOM 1406 C CA . GLU A 1 179 ? -22.292 1.526 12.438 1.00 87.19 179 GLU A CA 1
ATOM 1407 C C . GLU A 1 179 ? -21.408 2.483 11.624 1.00 87.19 179 GLU A C 1
ATOM 1409 O O . GLU A 1 179 ? -21.913 3.335 10.891 1.00 87.19 179 GLU A O 1
ATOM 1414 N N . LEU A 1 180 ? -20.084 2.309 11.705 1.00 88.06 180 LEU A N 1
ATOM 1415 C CA . LEU A 1 180 ? -19.129 3.106 10.932 1.00 88.06 180 LEU A CA 1
ATOM 1416 C C . LEU A 1 180 ? -19.333 2.933 9.424 1.00 88.06 180 LEU A C 1
ATOM 1418 O O . LEU A 1 180 ? -19.322 3.926 8.699 1.00 88.06 180 LEU A O 1
ATOM 1422 N N . LEU A 1 181 ? -19.564 1.700 8.961 1.00 87.44 181 LEU A N 1
ATOM 1423 C CA . LEU A 1 181 ? -19.828 1.426 7.550 1.00 87.44 181 LEU A CA 1
ATOM 1424 C C . LEU A 1 181 ? -21.160 2.027 7.084 1.00 87.44 181 LEU A C 1
ATOM 1426 O O . LEU A 1 181 ? -21.221 2.603 6.003 1.00 87.44 181 LEU A O 1
ATOM 1430 N N . SER A 1 182 ? -22.212 1.921 7.897 1.00 86.56 182 SER A N 1
ATOM 1431 C CA . SER A 1 182 ? -23.544 2.424 7.533 1.00 86.56 182 SER A CA 1
ATOM 1432 C C . SER A 1 182 ? -23.568 3.949 7.400 1.00 86.56 182 SER A C 1
ATOM 1434 O O . SER A 1 182 ? -24.225 4.485 6.509 1.00 86.56 182 SER A O 1
ATOM 1436 N N . ASN A 1 183 ? -22.821 4.646 8.260 1.00 85.00 183 ASN A N 1
ATOM 1437 C CA . ASN A 1 183 ? -22.835 6.105 8.326 1.00 85.00 183 ASN A CA 1
ATOM 1438 C C . ASN A 1 183 ? -21.773 6.768 7.433 1.00 85.00 183 ASN A C 1
ATOM 1440 O O . ASN A 1 183 ? -21.979 7.896 6.985 1.00 85.00 183 ASN A O 1
ATOM 1444 N N . HIS A 1 184 ? -20.652 6.093 7.138 1.00 85.25 184 HIS A N 1
ATOM 1445 C CA . HIS A 1 184 ? -19.514 6.702 6.442 1.00 85.25 184 HIS A CA 1
ATOM 1446 C C . HIS A 1 184 ? -18.923 5.789 5.358 1.00 85.25 184 HIS A C 1
ATOM 1448 O O . HIS A 1 184 ? -18.253 4.797 5.632 1.00 85.25 184 HIS A O 1
ATOM 1454 N N . HIS A 1 185 ? -19.090 6.203 4.100 1.00 87.62 185 HIS A N 1
ATOM 1455 C CA . HIS A 1 185 ? -18.596 5.488 2.914 1.00 87.62 185 HIS A CA 1
ATOM 1456 C C . HIS A 1 185 ? -17.354 6.148 2.288 1.00 87.62 185 HIS A C 1
ATOM 1458 O O . HIS A 1 185 ? -17.036 5.910 1.122 1.00 87.62 185 HIS A O 1
ATOM 1464 N N . SER A 1 186 ? -16.658 7.018 3.028 1.00 91.62 186 SER A N 1
ATOM 1465 C CA . SER A 1 186 ? -15.461 7.687 2.518 1.00 91.62 186 SER A CA 1
ATOM 1466 C C . SER A 1 186 ? -14.325 6.685 2.297 1.00 91.62 186 SER A C 1
ATOM 1468 O O . SER A 1 186 ? -14.179 5.703 3.023 1.00 91.62 186 SER A O 1
ATOM 1470 N N . GLU A 1 187 ? -13.474 6.943 1.302 1.00 90.75 187 GLU A N 1
ATOM 1471 C CA . GLU A 1 187 ? -12.323 6.078 0.998 1.00 90.75 187 GLU A CA 1
ATOM 1472 C C . GLU A 1 187 ? -11.410 5.861 2.212 1.00 90.75 187 GLU A C 1
ATOM 1474 O O . GLU A 1 187 ? -10.921 4.752 2.432 1.00 90.75 187 GLU A O 1
ATOM 1479 N N . GLY A 1 188 ? -11.221 6.900 3.033 1.00 92.56 188 GLY A N 1
ATOM 1480 C CA . GLY A 1 188 ? -10.472 6.800 4.282 1.00 92.56 188 GLY A CA 1
ATOM 1481 C C . GLY A 1 188 ? -11.123 5.842 5.283 1.00 92.56 188 GLY A C 1
ATOM 1482 O O . GLY A 1 188 ? -10.416 5.039 5.890 1.00 92.56 188 GLY A O 1
ATOM 1483 N N . MET A 1 189 ? -12.456 5.861 5.403 1.00 94.81 189 MET A N 1
ATOM 1484 C CA . MET A 1 189 ? -13.191 4.960 6.296 1.00 94.81 189 MET A CA 1
ATOM 1485 C C . MET A 1 189 ? -13.141 3.507 5.814 1.00 94.81 189 MET A C 1
ATOM 1487 O O . MET A 1 189 ? -12.858 2.604 6.600 1.00 94.81 189 MET A O 1
ATOM 1491 N N . LEU A 1 190 ? -13.339 3.265 4.514 1.00 94.69 190 LEU A N 1
ATOM 1492 C CA . LEU A 1 190 ? -13.225 1.917 3.939 1.00 94.69 190 LEU A CA 1
ATOM 1493 C C . LEU A 1 190 ? -11.820 1.340 4.170 1.00 94.69 190 LEU A C 1
ATOM 1495 O O . LEU A 1 190 ? -11.664 0.173 4.541 1.00 94.69 190 LEU A O 1
ATOM 1499 N N . LEU A 1 191 ? -10.790 2.178 4.016 1.00 94.81 191 LEU A N 1
ATOM 1500 C CA . LEU A 1 191 ? -9.412 1.807 4.314 1.00 94.81 191 LEU A CA 1
ATOM 1501 C C . LEU A 1 191 ? -9.208 1.512 5.809 1.00 94.81 191 LEU A C 1
ATOM 1503 O O . LEU A 1 191 ? -8.586 0.505 6.151 1.00 94.81 191 LEU A O 1
ATOM 1507 N N . ALA A 1 192 ? -9.749 2.348 6.696 1.00 95.25 192 ALA A N 1
ATOM 1508 C CA . ALA A 1 192 ? -9.687 2.153 8.143 1.00 95.25 192 ALA A CA 1
ATOM 1509 C C . ALA A 1 192 ? -10.314 0.819 8.572 1.00 95.25 192 ALA A C 1
ATOM 1511 O O . ALA A 1 192 ? -9.714 0.065 9.342 1.00 95.25 192 ALA A O 1
ATOM 1512 N N . LEU A 1 193 ? -11.491 0.496 8.027 1.00 94.62 193 LEU A N 1
ATOM 1513 C CA . LEU A 1 193 ? -12.192 -0.760 8.285 1.00 94.62 193 LEU A CA 1
ATOM 1514 C C . LEU A 1 193 ? -11.377 -1.961 7.798 1.00 94.62 193 LEU A C 1
ATOM 1516 O O . LEU A 1 193 ? -11.194 -2.907 8.568 1.00 94.62 193 LEU A O 1
ATOM 1520 N N . SER A 1 194 ? -10.810 -1.894 6.588 1.00 95.06 194 SER A N 1
ATOM 1521 C CA . SER A 1 194 ? -9.899 -2.924 6.069 1.00 95.06 194 SER A CA 1
ATOM 1522 C C . SER A 1 194 ? -8.724 -3.177 7.024 1.00 95.06 194 SER A C 1
ATOM 1524 O O . SER A 1 194 ? -8.505 -4.310 7.459 1.00 95.06 194 SER A O 1
ATOM 1526 N N . TYR A 1 195 ? -8.016 -2.120 7.438 1.00 95.00 195 TYR A N 1
ATOM 1527 C CA . TYR A 1 195 ? -6.900 -2.239 8.380 1.00 95.00 195 TYR A CA 1
ATOM 1528 C C . TYR A 1 195 ? -7.333 -2.732 9.764 1.00 95.00 195 TYR A C 1
ATOM 1530 O O . TYR A 1 195 ? -6.591 -3.480 10.397 1.00 95.00 195 TYR A O 1
ATOM 1538 N N . SER A 1 196 ? -8.530 -2.374 10.238 1.00 94.38 196 SER A N 1
ATOM 1539 C CA . SER A 1 196 ? -9.055 -2.885 11.511 1.00 94.38 196 SER A CA 1
ATOM 1540 C C . SER A 1 196 ? -9.221 -4.411 11.493 1.00 94.38 196 SER A C 1
ATOM 1542 O O . SER A 1 196 ? -8.927 -5.077 12.487 1.00 94.38 196 SER A O 1
ATOM 1544 N N . VAL A 1 197 ? -9.648 -4.974 10.353 1.00 92.88 197 VAL A N 1
ATOM 1545 C CA . VAL A 1 197 ? -9.758 -6.424 10.144 1.00 92.88 197 VAL A CA 1
ATOM 1546 C C . VAL A 1 197 ? -8.372 -7.048 10.030 1.00 92.88 197 VAL A C 1
ATOM 1548 O O . VAL A 1 197 ? -8.132 -8.091 10.622 1.00 92.88 197 VAL A O 1
ATOM 1551 N N . GLN A 1 198 ? -7.430 -6.395 9.349 1.00 92.38 198 GLN A N 1
ATOM 1552 C CA . GLN A 1 198 ? -6.053 -6.883 9.266 1.00 92.38 198 GLN A CA 1
ATOM 1553 C C . GLN A 1 198 ? -5.354 -6.940 10.636 1.00 92.38 198 GLN A C 1
ATOM 1555 O O . GLN A 1 198 ? -4.611 -7.881 10.911 1.00 92.38 198 GLN A O 1
ATOM 1560 N N . LEU A 1 199 ? -5.571 -5.932 11.489 1.00 90.94 199 LEU A N 1
ATOM 1561 C CA . LEU A 1 199 ? -4.965 -5.831 12.821 1.00 90.94 199 LEU A CA 1
ATOM 1562 C C . LEU A 1 199 ? -5.565 -6.829 13.814 1.00 90.94 199 LEU A C 1
ATOM 1564 O O . LEU A 1 199 ? -4.839 -7.398 14.627 1.00 90.94 199 LEU A O 1
ATOM 1568 N N . LYS A 1 200 ? -6.886 -7.025 13.763 1.00 89.19 200 LYS A N 1
ATOM 1569 C CA . LYS A 1 200 ? -7.602 -7.985 14.607 1.00 89.19 200 LYS A CA 1
ATOM 1570 C C . LYS A 1 200 ? -8.620 -8.748 13.756 1.00 89.19 200 LYS A C 1
ATOM 1572 O O . LYS A 1 200 ? -9.795 -8.358 13.731 1.00 89.19 200 LYS A O 1
ATOM 1577 N N . PRO A 1 201 ? -8.184 -9.819 13.067 1.00 86.12 201 PRO A N 1
ATOM 1578 C CA . PRO A 1 201 ? -9.083 -10.601 12.238 1.00 86.12 201 PRO A CA 1
ATOM 1579 C C . PRO A 1 201 ? -10.131 -11.301 13.100 1.00 86.12 201 PRO A C 1
ATOM 1581 O O . PRO A 1 201 ? -9.839 -11.845 14.168 1.00 86.12 201 PRO A O 1
ATOM 1584 N N . ASN A 1 202 ? -11.372 -11.239 12.636 1.00 83.81 202 ASN A N 1
ATOM 1585 C CA . ASN A 1 202 ? -12.560 -11.775 13.284 1.00 83.81 202 ASN A CA 1
ATOM 1586 C C . ASN A 1 202 ? -13.387 -12.574 12.267 1.00 83.81 202 ASN A C 1
ATOM 1588 O O . ASN A 1 202 ? -13.245 -12.380 11.062 1.00 83.81 202 ASN A O 1
ATOM 1592 N N . GLU A 1 203 ? -14.263 -13.458 12.748 1.00 79.88 203 GLU A N 1
ATOM 1593 C CA . GLU A 1 203 ? -15.100 -14.303 11.879 1.00 79.88 203 GLU A CA 1
ATOM 1594 C C . GLU A 1 203 ? -16.025 -13.461 10.987 1.00 79.88 203 GLU A C 1
ATOM 1596 O O . GLU A 1 203 ? -16.106 -13.697 9.786 1.00 79.88 203 GLU A O 1
ATOM 1601 N N . THR A 1 204 ? -16.604 -12.389 11.539 1.00 84.44 204 THR A N 1
ATOM 1602 C CA . THR A 1 204 ? -17.423 -11.410 10.799 1.00 84.44 204 THR A CA 1
ATOM 1603 C C . THR A 1 204 ? -16.607 -10.469 9.905 1.00 84.44 204 THR A C 1
ATOM 1605 O O . THR A 1 204 ? -17.160 -9.666 9.155 1.00 84.44 204 THR A O 1
ATOM 1608 N N . GLY A 1 205 ? -15.275 -10.542 9.967 1.00 85.44 205 GLY A N 1
ATOM 1609 C CA . GLY A 1 205 ? -14.381 -9.674 9.206 1.00 85.44 205 GLY A CA 1
ATOM 1610 C C . GLY A 1 205 ? -14.474 -9.909 7.709 1.00 85.44 205 GLY A C 1
ATOM 1611 O O . GLY A 1 205 ? -14.394 -8.955 6.945 1.00 85.44 205 GLY A O 1
ATOM 1612 N N . LEU A 1 206 ? -14.694 -11.155 7.285 1.00 89.06 206 LEU A N 1
ATOM 1613 C CA . LEU A 1 206 ? -14.849 -11.492 5.870 1.00 89.06 206 LEU A CA 1
ATOM 1614 C C . LEU A 1 206 ? -16.092 -10.826 5.271 1.00 89.06 206 LEU A C 1
ATOM 1616 O O . LEU A 1 206 ? -15.987 -10.187 4.225 1.00 89.06 206 LEU A O 1
ATOM 1620 N N . ASP A 1 207 ? -17.231 -10.899 5.958 1.00 90.44 207 ASP A N 1
ATOM 1621 C CA . ASP A 1 207 ? -18.484 -10.283 5.503 1.00 90.44 207 ASP A CA 1
ATOM 1622 C C . ASP A 1 207 ? -18.370 -8.757 5.435 1.00 90.44 207 ASP A C 1
ATOM 1624 O O . ASP A 1 207 ? -18.824 -8.121 4.474 1.00 90.44 207 ASP A O 1
ATOM 1628 N N . LEU A 1 208 ? -17.676 -8.166 6.413 1.00 91.62 208 LEU A N 1
ATOM 1629 C CA . LEU A 1 208 ? -17.354 -6.745 6.401 1.00 91.62 208 LEU A CA 1
ATOM 1630 C C . LEU A 1 208 ? -16.466 -6.384 5.201 1.00 91.62 208 LEU A C 1
ATOM 1632 O O . LEU A 1 208 ? -16.770 -5.426 4.491 1.00 91.62 208 LEU A O 1
ATOM 1636 N N . LEU A 1 209 ? -15.407 -7.159 4.932 1.00 93.31 209 LEU A N 1
ATOM 1637 C CA . LEU A 1 209 ? -14.504 -6.941 3.795 1.00 93.31 209 LEU A CA 1
ATOM 1638 C C . LEU A 1 209 ? -15.240 -7.039 2.446 1.00 93.31 209 LEU A C 1
ATOM 1640 O O . LEU A 1 209 ? -14.999 -6.222 1.555 1.00 93.31 209 LEU A O 1
ATOM 1644 N N . ILE A 1 210 ? -16.167 -7.993 2.300 1.00 92.38 210 ILE A N 1
ATOM 1645 C CA . ILE A 1 210 ? -17.030 -8.115 1.111 1.00 92.38 210 ILE A CA 1
ATOM 1646 C C . ILE A 1 210 ? -17.913 -6.870 0.964 1.00 92.38 210 ILE A C 1
ATOM 1648 O O . ILE A 1 210 ? -18.090 -6.358 -0.144 1.00 92.38 210 ILE A O 1
ATOM 1652 N N . SER A 1 211 ? -18.457 -6.371 2.073 1.00 91.81 211 SER A N 1
ATOM 1653 C CA . SER A 1 211 ? -19.346 -5.209 2.076 1.00 91.81 211 SER A CA 1
ATOM 1654 C C . SER A 1 211 ? -18.609 -3.929 1.683 1.00 91.81 211 SER A C 1
ATOM 1656 O O . SER A 1 211 ? -19.060 -3.225 0.779 1.00 91.81 211 SER A O 1
ATOM 1658 N N . ILE A 1 212 ? -17.434 -3.662 2.264 1.00 93.56 212 ILE A N 1
ATOM 1659 C CA . ILE A 1 212 ? -16.633 -2.475 1.918 1.00 93.56 212 ILE A CA 1
ATOM 1660 C C . ILE A 1 212 ? -16.060 -2.539 0.496 1.00 93.56 212 ILE A C 1
ATOM 1662 O O . ILE A 1 212 ? -15.897 -1.501 -0.146 1.00 93.56 212 ILE A O 1
ATOM 1666 N N . ALA A 1 213 ? -15.799 -3.739 -0.040 1.00 92.50 213 ALA A N 1
ATOM 1667 C CA . ALA A 1 213 ? -15.285 -3.910 -1.400 1.00 92.50 213 ALA A CA 1
ATOM 1668 C C . ALA A 1 213 ? -16.237 -3.369 -2.477 1.00 92.50 213 ALA A C 1
ATOM 1670 O O . ALA A 1 213 ? -15.770 -2.925 -3.526 1.00 92.50 213 ALA A O 1
ATOM 1671 N N . LYS A 1 214 ? -17.552 -3.368 -2.214 1.00 91.94 214 LYS A N 1
ATOM 1672 C CA . LYS A 1 214 ? -18.571 -2.824 -3.128 1.00 91.94 214 LYS A CA 1
ATOM 1673 C C . LYS A 1 214 ? -18.462 -1.308 -3.292 1.00 91.94 214 LYS A C 1
ATOM 1675 O O . LYS A 1 214 ? -18.779 -0.792 -4.358 1.00 91.94 214 LYS A O 1
ATOM 1680 N N . TYR A 1 215 ? -18.008 -0.614 -2.249 1.00 91.31 215 TYR A N 1
ATOM 1681 C CA . TYR A 1 215 ? -17.937 0.847 -2.205 1.00 91.31 215 TYR A CA 1
ATOM 1682 C C . TYR A 1 215 ? -16.539 1.391 -2.519 1.00 91.31 215 TYR A C 1
ATOM 1684 O O . TYR A 1 215 ? -16.396 2.565 -2.847 1.00 91.31 215 TYR A O 1
ATOM 1692 N N . ALA A 1 216 ? -15.504 0.549 -2.455 1.00 91.44 216 ALA A N 1
ATOM 1693 C CA . ALA A 1 216 ? -14.135 0.959 -2.738 1.00 91.44 216 ALA A CA 1
ATOM 1694 C C . ALA A 1 216 ? -13.958 1.337 -4.220 1.00 91.44 216 ALA A C 1
ATOM 1696 O O . ALA A 1 216 ? -14.059 0.498 -5.120 1.00 91.44 216 ALA A O 1
ATOM 1697 N N . SER A 1 217 ? -13.611 2.595 -4.480 1.00 90.88 217 SER A N 1
ATOM 1698 C CA . SER A 1 217 ? -13.303 3.116 -5.815 1.00 90.88 217 SER A CA 1
ATOM 1699 C C . SER A 1 217 ? -11.794 3.121 -6.082 1.00 90.88 217 SER A C 1
ATOM 1701 O O . SER A 1 217 ? -11.355 2.729 -7.168 1.00 90.88 217 SER A O 1
ATOM 1703 N N . GLN A 1 218 ? -10.979 3.476 -5.080 1.00 90.75 218 GLN A N 1
ATOM 1704 C CA . GLN A 1 218 ? -9.535 3.625 -5.248 1.00 90.75 218 GLN A CA 1
ATOM 1705 C C . GLN A 1 218 ? -8.805 2.279 -5.307 1.00 90.75 218 GLN A C 1
ATOM 1707 O O . GLN A 1 218 ? -9.031 1.372 -4.504 1.00 90.75 218 GLN A O 1
ATOM 1712 N N . LEU A 1 219 ? -7.839 2.181 -6.228 1.00 91.25 219 LEU A N 1
ATOM 1713 C CA . LEU A 1 219 ? -7.040 0.970 -6.437 1.00 91.25 219 LEU A CA 1
ATOM 1714 C C . LEU A 1 219 ? -6.299 0.529 -5.167 1.00 91.25 219 LEU A C 1
ATOM 1716 O O . LEU A 1 219 ? -6.254 -0.656 -4.853 1.00 91.25 219 LEU A O 1
ATOM 1720 N N . TYR A 1 220 ? -5.753 1.487 -4.417 1.00 92.12 220 TYR A N 1
ATOM 1721 C CA . TYR A 1 220 ? -5.050 1.194 -3.172 1.00 92.12 220 TYR A CA 1
ATOM 1722 C C . TYR A 1 220 ? -5.973 0.597 -2.102 1.00 92.12 220 TYR A C 1
ATOM 1724 O O . TYR A 1 220 ? -5.601 -0.370 -1.443 1.00 92.12 220 TYR A O 1
ATOM 1732 N N . THR A 1 221 ? -7.188 1.129 -1.958 1.00 93.00 221 THR A N 1
ATOM 1733 C CA . THR A 1 221 ? -8.186 0.614 -1.011 1.00 93.00 221 THR A CA 1
ATOM 1734 C C . THR A 1 221 ? -8.573 -0.818 -1.366 1.00 93.00 221 THR A C 1
ATOM 1736 O O . THR A 1 221 ? -8.546 -1.691 -0.502 1.00 93.00 221 THR A O 1
ATOM 1739 N N 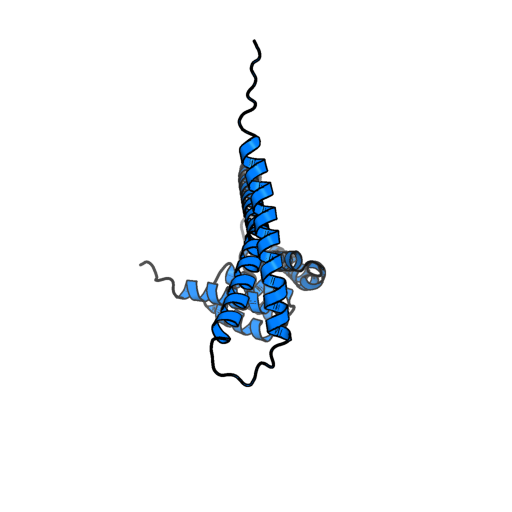. LYS A 1 222 ? -8.807 -1.105 -2.654 1.00 94.69 222 LYS A N 1
ATOM 1740 C CA . LYS A 1 222 ? -9.064 -2.472 -3.146 1.00 94.69 222 LYS A CA 1
ATOM 1741 C C . LYS A 1 222 ? -7.909 -3.426 -2.842 1.00 94.69 222 LYS A C 1
ATOM 1743 O O . LYS A 1 222 ? -8.136 -4.535 -2.368 1.00 94.69 222 LYS A O 1
ATOM 1748 N N . TYR A 1 223 ? -6.673 -2.987 -3.080 1.00 94.69 223 TYR A N 1
ATOM 1749 C CA . TYR A 1 223 ? -5.484 -3.765 -2.737 1.00 94.69 223 TYR A CA 1
ATOM 1750 C C . TYR A 1 223 ? -5.405 -4.052 -1.230 1.00 94.69 223 TYR A C 1
ATOM 1752 O O . TYR A 1 223 ? -5.200 -5.198 -0.841 1.00 94.69 223 TYR A O 1
ATOM 1760 N N . SER A 1 224 ? -5.621 -3.043 -0.380 1.00 93.44 224 SER A N 1
ATOM 1761 C CA . SER A 1 224 ? -5.640 -3.224 1.077 1.00 93.44 224 SER A CA 1
ATOM 1762 C C . SER A 1 224 ? -6.689 -4.254 1.499 1.00 93.44 224 SER A C 1
ATOM 1764 O O . SER A 1 224 ? -6.370 -5.154 2.270 1.00 93.44 224 SER A O 1
ATOM 1766 N N . ILE A 1 225 ? -7.902 -4.180 0.944 1.00 94.50 225 ILE A N 1
ATOM 1767 C CA . ILE A 1 225 ? -8.979 -5.140 1.222 1.00 94.50 225 ILE A CA 1
ATOM 1768 C C . ILE A 1 225 ? -8.540 -6.572 0.884 1.00 94.50 225 ILE A C 1
ATOM 1770 O O . ILE A 1 225 ? -8.723 -7.476 1.697 1.00 94.50 225 ILE A O 1
ATOM 1774 N N . LEU A 1 226 ? -7.909 -6.784 -0.276 1.00 93.75 226 LEU A N 1
ATOM 1775 C CA . LEU A 1 226 ? -7.394 -8.101 -0.679 1.00 93.75 226 LEU A CA 1
ATOM 1776 C C . LEU A 1 226 ? -6.334 -8.641 0.290 1.00 93.75 226 LEU A C 1
ATOM 1778 O O . LEU A 1 226 ? -6.351 -9.823 0.631 1.00 93.75 226 LEU A O 1
ATOM 1782 N N . VAL A 1 227 ? -5.433 -7.782 0.766 1.00 92.69 227 VAL A N 1
ATOM 1783 C CA . VAL A 1 227 ? -4.431 -8.170 1.771 1.00 92.69 227 VAL A CA 1
ATOM 1784 C C . VAL A 1 227 ? -5.105 -8.554 3.094 1.00 92.69 227 VAL A C 1
ATOM 1786 O O . VAL A 1 227 ? -4.724 -9.543 3.723 1.00 92.69 227 VAL A O 1
ATOM 1789 N N . SER A 1 228 ? -6.142 -7.823 3.501 1.00 91.50 228 SER A N 1
ATOM 1790 C CA . SER A 1 228 ? -6.925 -8.119 4.707 1.00 91.50 228 SER A CA 1
ATOM 1791 C C . SER A 1 228 ? -7.713 -9.432 4.600 1.00 91.50 228 SER A C 1
ATOM 1793 O O . SER A 1 228 ? -7.864 -10.141 5.600 1.00 91.50 228 SER A O 1
ATOM 1795 N N . PHE A 1 229 ? -8.164 -9.805 3.395 1.00 91.81 229 PHE A N 1
ATOM 1796 C CA . PHE A 1 229 ? -8.771 -11.116 3.131 1.00 91.81 229 PHE A CA 1
ATOM 1797 C C . PHE A 1 229 ? -7.785 -12.259 3.383 1.00 91.81 229 PHE A C 1
ATOM 1799 O O . PHE A 1 229 ? -8.132 -13.228 4.062 1.00 91.81 229 PHE A O 1
ATOM 1806 N N . ASP A 1 230 ? -6.555 -12.143 2.874 1.00 89.00 230 ASP A N 1
ATOM 1807 C CA . ASP A 1 230 ? -5.507 -13.147 3.100 1.00 89.00 230 ASP A CA 1
ATOM 1808 C C . ASP A 1 230 ? -5.176 -13.287 4.595 1.00 89.00 230 ASP A C 1
ATOM 1810 O O . ASP A 1 230 ? -5.106 -14.402 5.121 1.00 89.00 230 ASP A O 1
ATOM 1814 N N . ALA A 1 231 ? -5.064 -12.160 5.308 1.00 86.19 231 ALA A N 1
ATOM 1815 C CA . ALA A 1 231 ? -4.841 -12.150 6.753 1.00 86.19 231 ALA A CA 1
ATOM 1816 C C . ALA A 1 231 ? -5.970 -12.864 7.522 1.00 86.19 231 ALA A C 1
ATOM 1818 O O . ALA A 1 231 ? -5.699 -13.700 8.387 1.00 86.19 231 ALA A O 1
ATOM 1819 N N . SER A 1 232 ? -7.229 -12.596 7.163 1.00 85.00 232 SER A N 1
ATOM 1820 C CA . SER A 1 232 ? -8.399 -13.217 7.800 1.00 85.00 232 SER A CA 1
ATOM 1821 C C . SER A 1 232 ? -8.480 -14.718 7.521 1.00 85.00 232 SER A C 1
ATOM 1823 O O . SER A 1 232 ? -8.706 -15.515 8.433 1.00 85.00 232 SER A O 1
ATOM 1825 N N . LYS A 1 233 ? -8.215 -15.132 6.275 1.00 82.81 233 LYS A N 1
ATOM 1826 C CA . LYS A 1 233 ? -8.208 -16.548 5.887 1.00 82.81 233 LYS A CA 1
ATOM 1827 C C . LYS A 1 233 ? -7.136 -17.334 6.644 1.00 82.81 233 LYS A C 1
ATOM 1829 O O . LYS A 1 233 ? -7.421 -18.416 7.152 1.00 82.81 233 LYS A O 1
ATOM 1834 N N . LYS A 1 234 ? -5.919 -16.796 6.771 1.00 79.56 234 LYS A N 1
ATOM 1835 C CA . LYS A 1 234 ? -4.831 -17.445 7.529 1.00 79.56 234 LYS A CA 1
ATOM 1836 C C . LYS A 1 234 ? -5.206 -17.718 8.985 1.00 79.56 234 LYS A C 1
ATOM 1838 O O . LYS A 1 234 ? -4.778 -18.729 9.535 1.00 79.56 234 LYS A O 1
ATOM 1843 N N . GLN A 1 235 ? -6.009 -16.850 9.598 1.00 73.12 235 GLN A N 1
ATOM 1844 C CA . GLN A 1 235 ? -6.463 -17.043 10.971 1.00 73.12 235 GLN A CA 1
ATOM 1845 C C . GLN A 1 235 ? -7.547 -18.125 11.090 1.00 73.12 235 GLN A C 1
ATOM 1847 O O . GLN A 1 235 ? -7.485 -18.911 12.032 1.00 73.12 235 GLN A O 1
ATOM 1852 N N . LEU A 1 236 ? -8.465 -18.235 10.119 1.00 67.00 236 LEU A N 1
ATOM 1853 C CA . LEU A 1 236 ? -9.457 -19.323 10.076 1.00 67.00 236 LEU A CA 1
ATOM 1854 C C . LEU A 1 236 ? -8.823 -20.714 9.901 1.00 67.00 236 LEU A C 1
ATOM 1856 O O . LEU A 1 236 ? -9.346 -21.697 10.414 1.00 67.00 236 LEU A O 1
ATOM 1860 N N . TYR A 1 237 ? -7.702 -20.804 9.179 1.00 64.56 237 TYR A N 1
ATOM 1861 C CA . TYR A 1 237 ? -7.010 -22.072 8.910 1.00 64.56 237 TYR A CA 1
ATOM 1862 C C . TYR A 1 237 ? -5.916 -22.419 9.925 1.00 64.56 237 TYR A C 1
ATOM 1864 O O . TYR A 1 237 ? -5.220 -23.422 9.754 1.00 64.56 237 TYR A O 1
ATOM 1872 N N . LYS A 1 238 ? -5.737 -21.620 10.984 1.00 59.75 238 LYS A N 1
ATOM 1873 C CA . LYS A 1 238 ? -4.785 -21.961 12.041 1.00 59.75 238 LYS A CA 1
ATOM 1874 C C . LYS A 1 238 ? -5.372 -23.144 12.827 1.00 59.75 238 LYS A C 1
ATOM 1876 O O . LYS A 1 238 ? -6.435 -22.976 13.427 1.00 59.75 238 LYS A O 1
ATOM 1881 N N . PRO A 1 239 ? -4.749 -24.340 12.812 1.00 49.81 239 PRO A N 1
ATOM 1882 C CA . PRO A 1 239 ? -5.283 -25.477 13.548 1.00 49.81 239 PRO A CA 1
ATOM 1883 C C . PRO A 1 239 ? -5.367 -25.089 15.023 1.00 49.81 239 PRO A C 1
ATOM 1885 O O . PRO A 1 239 ? -4.400 -24.557 15.573 1.00 49.81 239 PRO A O 1
ATOM 1888 N N . LYS A 1 240 ? -6.531 -25.310 15.648 1.00 54.34 240 LYS A N 1
ATOM 1889 C CA . LYS A 1 240 ? -6.673 -25.181 17.100 1.00 54.34 240 LYS A CA 1
ATOM 1890 C C . LYS A 1 240 ? -5.617 -26.091 17.725 1.00 54.34 240 LYS A C 1
ATOM 1892 O O . LYS A 1 240 ? -5.729 -27.309 17.623 1.00 54.34 240 LYS A O 1
ATOM 1897 N N . SER A 1 241 ? -4.575 -25.503 18.308 1.00 52.53 241 SER A N 1
ATOM 1898 C CA . SER A 1 241 ? -3.679 -26.226 19.202 1.00 52.53 241 SER A CA 1
ATOM 1899 C C . SER A 1 241 ? -4.517 -26.601 20.415 1.00 52.53 241 SER A C 1
ATOM 1901 O O . SER A 1 241 ? -4.867 -25.729 21.214 1.00 52.53 241 SER A O 1
ATOM 1903 N N . SER A 1 242 ? -4.947 -27.859 20.425 1.00 45.41 242 SER A N 1
ATOM 1904 C CA . SER A 1 242 ? -5.653 -28.480 21.536 1.00 45.41 242 SER A CA 1
ATOM 1905 C C . SER A 1 242 ? -4.723 -28.718 22.715 1.00 45.41 242 SER A C 1
ATOM 1907 O O . SER A 1 242 ? -3.494 -28.809 22.488 1.00 45.41 242 SER A O 1
#

Mean predicted aligned error: 20.07 Å

Solvent-accessible surface area (backbone atoms only — not comparable to full-atom values): 13790 Å² total; per-residue (Å²): 142,81,91,74,89,90,78,78,63,68,65,59,55,52,54,51,53,49,53,53,50,53,51,50,54,51,50,65,54,44,53,60,51,51,51,50,61,73,70,46,75,90,79,80,72,97,68,80,57,66,61,55,54,51,50,50,52,53,51,53,49,53,55,48,51,53,52,45,48,64,58,51,46,51,51,52,52,50,50,49,53,51,50,51,51,55,51,52,54,49,50,53,50,51,53,54,50,46,56,53,48,51,60,52,46,56,62,49,50,65,55,46,65,75,56,70,84,73,74,86,81,90,81,68,68,61,67,54,50,51,56,51,48,52,54,44,49,55,52,21,70,43,35,65,70,78,35,71,50,92,52,66,69,59,23,53,50,49,48,50,52,51,22,44,54,42,6,49,53,37,59,76,66,65,52,63,64,69,62,50,54,74,77,39,80,44,71,32,39,48,30,13,53,29,33,25,28,48,77,56,59,46,87,68,36,58,61,49,49,59,58,46,56,75,68,53,80,53,69,66,47,49,50,47,38,54,54,23,49,53,51,35,50,54,58,73,68,51,74,81,83,124

Secondary structure (DSSP, 8-state):
-------SSHHHHHHHHHHHHHHHHHHHHHHHHHHHHHHS-SSS--SSHHHHHHHHHHHHHHHHHHHHIIIIIHHHHHHHHHHHHHHHHHHHHHHHHHHHHHHHHHHHHHHHHTTTTS--SSSSHHHHHHHHHHHHHHHHHTHHHHT--SSHHHHHHHHHHHHHHHHHHHHHTT--HHHHHHH---HHHHHHHHHHHHHS--TTHHHHHHHHHTT--SHHHHHHHHHHHHHHHHHHTS----

Radius of gyration: 32.83 Å; Cα contacts (8 Å, |Δi|>4): 131; chains: 1; bounding box: 91×44×97 Å

Sequence (242 aa):
MHNFDTHEKDGKDKLAKLKYILLGIGAALLVPAFLKMISSNLVSSQDNNDYLIFAGFCLIAAIFSRRFITTIGERILEAAKKAEKTAQESKQKIENTQLELSSARERIEDVKLAVDLKNSENTVTESTNNTQKDILLELADNYISKTSVPDYSERLKLKAELGRKMGEIIVRNNLPKDELLSNHHSEGMLLALSYSVQLKPNETGLDLLISIAKYASQLYTKYSILVSFDASKKQLYKPKSS

pLDDT: mean 76.38, std 15.65, range [39.22, 95.25]